Protein 6T29 (pdb70)

Structure (mmCIF, N/CA/C/O backbone):
data_6T29
#
_entry.id   6T29
#
_cell.length_a   57.820
_cell.length_b   45.640
_cell.length_c   108.754
_cell.angle_alpha   90.000
_cell.angle_beta   104.183
_cell.angle_gamma   90.000
#
_symmetry.space_group_name_H-M   'I 1 2 1'
#
loop_
_entity.id
_entity.type
_e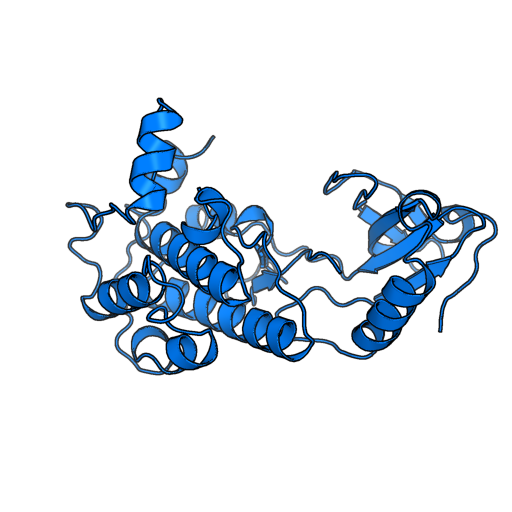ntity.pdbx_description
1 polymer 'Calcium/calmodulin-dependent protein kinase type 1D'
2 non-polymer 'SULFATE ION'
3 non-polymer 1,2-ETHANEDIOL
4 non-polymer 2-[(3~{S})-3-azanylpiperidin-1-yl]-4-[[3,5-bis(2-cyanopropan-2-yl)phenyl]amino]pyrimidine-5-carboxamide
5 water water
#
loop_
_atom_site.group_PDB
_atom_site.id
_atom_site.type_symbol
_atom_site.label_atom_id
_atom_site.label_alt_id
_atom_site.label_comp_id
_atom_site.label_asym_id
_atom_site.label_entity_id
_atom_site.label_seq_id
_atom_site.pdbx_PDB_ins_code
_atom_site.Cartn_x
_atom_site.Cartn_y
_atom_site.Cartn_z
_atom_site.occupancy
_atom_site.B_iso_or_equiv
_atom_site.auth_seq_id
_atom_site.auth_comp_id
_atom_site.auth_asym_id
_atom_site.auth_atom_id
_atom_site.pdbx_PDB_model_num
ATOM 1 N N . TRP A 1 12 ? -2.469 -16.343 17.812 1.000 34.316 12 TRP AAA N 1
ATOM 2 C CA . TRP A 1 12 ? -2.955 -16.108 16.416 1.000 31.930 12 TRP AAA CA 1
ATOM 3 C C . TRP A 1 12 ? -4.442 -15.722 16.413 1.000 30.003 12 TRP AAA C 1
ATOM 4 O O . TRP A 1 12 ? -4.819 -14.839 15.631 1.000 33.487 12 TRP AAA O 1
ATOM 15 N N . LYS A 1 13 ? -5.269 -16.345 17.250 1.000 24.990 13 LYS AAA N 1
ATOM 16 C CA . LYS A 1 13 ? -6.717 -16.012 17.333 1.000 20.539 13 LYS AAA CA 1
ATOM 17 C C . LYS A 1 13 ? -6.874 -14.717 18.121 1.000 20.137 13 LYS AAA C 1
ATOM 18 O O . LYS A 1 13 ? -6.330 -14.626 19.222 1.000 28.165 13 LYS AAA O 1
ATOM 24 N N . LYS A 1 14 ? -7.598 -13.751 17.589 1.000 13.536 14 LYS AAA N 1
ATOM 25 C CA . LYS A 1 14 ? -7.992 -12.549 18.348 1.000 13.693 14 LYS AAA CA 1
ATOM 26 C C . LYS A 1 14 ? -9.198 -12.938 19.191 1.000 14.176 14 LYS AAA C 1
ATOM 27 O O . LYS A 1 14 ? -9.982 -13.789 18.759 1.000 16.436 14 LYS AAA O 1
ATOM 33 N N . GLN A 1 15 ? -9.339 -12.313 20.341 1.000 14.279 15 GLN AAA N 1
ATOM 34 C CA . GLN A 1 15 ? -10.445 -12.574 21.288 1.000 14.407 15 GLN AAA CA 1
ATOM 35 C C . GLN A 1 15 ? -11.352 -11.347 21.272 1.000 13.483 15 GLN AAA C 1
ATOM 36 O O . GLN A 1 15 ? -10.837 -10.226 21.247 1.000 15.161 15 GLN AAA O 1
ATOM 42 N N . ALA A 1 16 ? -12.658 -11.555 21.297 1.000 14.541 16 ALA AAA N 1
ATOM 43 C CA . ALA A 1 16 ? -13.646 -10.468 21.450 1.000 15.792 16 ALA AAA CA 1
ATOM 44 C C . ALA A 1 16 ? -14.710 -10.893 22.455 1.000 16.248 16 ALA AAA C 1
ATOM 45 O O . ALA A 1 16 ? -15.183 -12.054 22.373 1.000 18.830 16 ALA AAA O 1
ATOM 47 N N . GLU A 1 17 ? -15.089 -9.980 23.344 1.000 16.196 17 GLU AAA N 1
ATOM 48 C CA . GLU A 1 17 ? -16.221 -10.195 24.272 1.000 17.292 17 GLU AAA CA 1
ATOM 49 C C . GLU A 1 17 ? -17.501 -10.269 23.428 1.000 16.267 17 GLU AAA C 1
ATOM 50 O O . GLU A 1 17 ? -18.424 -11.021 23.780 1.000 18.856 17 GLU AAA O 1
ATOM 52 N N . ASP A 1 18 ? -17.549 -9.489 22.356 1.000 17.317 18 ASP AAA N 1
ATOM 53 C CA . ASP A 1 18 ? -18.711 -9.378 21.442 1.000 17.785 18 ASP AAA CA 1
ATOM 54 C C . ASP A 1 18 ? -18.169 -8.941 20.085 1.000 16.614 18 ASP AAA C 1
ATOM 55 O O . ASP A 1 18 ? -17.489 -7.896 20.034 1.000 17.721 18 ASP AAA O 1
ATOM 60 N N . ILE A 1 19 ? -18.445 -9.712 19.039 1.000 15.475 19 ILE AAA N 1
ATOM 61 C CA . ILE A 1 19 ? -17.889 -9.429 17.690 1.000 16.123 19 ILE AAA CA 1
ATOM 62 C C . ILE A 1 19 ? -18.355 -8.044 17.222 1.000 15.524 19 ILE AAA C 1
ATOM 63 O O . ILE A 1 19 ? -17.673 -7.435 16.385 1.000 16.326 19 ILE AAA O 1
ATOM 68 N N . LYS A 1 20 ? -19.462 -7.539 17.759 1.000 17.904 20 LYS AAA N 1
ATOM 69 C CA . LYS A 1 20 ? -20.004 -6.209 17.386 1.000 18.845 20 LYS AAA CA 1
ATOM 70 C C . LYS A 1 20 ? -19.089 -5.074 17.879 1.000 19.019 20 LYS AAA C 1
ATOM 71 O O . LYS A 1 20 ? -19.228 -3.959 17.361 1.000 21.554 20 LYS AAA O 1
ATOM 74 N N . LYS A 1 21 ? -18.155 -5.328 18.797 1.000 18.502 21 LYS AAA N 1
ATOM 75 C CA . LYS A 1 21 ? -17.125 -4.324 19.175 1.000 19.995 21 LYS AAA CA 1
ATOM 76 C C . LYS A 1 21 ? -16.143 -4.124 18.010 1.000 20.599 21 LYS AAA C 1
ATOM 77 O O . LYS A 1 21 ? -15.448 -3.089 18.007 1.000 24.031 21 LYS AAA O 1
ATOM 83 N N . ILE A 1 22 ? -16.081 -5.072 17.066 1.000 17.278 22 ILE AAA N 1
ATOM 84 C CA . ILE A 1 22 ? -15.076 -5.076 15.962 1.000 16.687 22 ILE AAA CA 1
ATOM 85 C C . ILE A 1 22 ? -15.760 -4.713 14.641 1.000 16.225 22 ILE AAA C 1
ATOM 86 O O . ILE A 1 22 ? -15.187 -3.902 13.877 1.000 16.723 22 ILE AAA O 1
ATOM 91 N N . PHE A 1 23 ? -16.896 -5.352 14.350 1.000 15.283 23 PHE AAA N 1
ATOM 92 C CA . PHE A 1 23 ? -17.551 -5.305 13.021 1.000 15.854 23 PHE AAA CA 1
ATOM 93 C C . PHE A 1 23 ? -18.988 -4.821 13.130 1.000 16.347 23 PHE AAA C 1
ATOM 94 O O . PHE A 1 23 ? -19.702 -5.160 14.098 1.000 18.871 23 PHE AAA O 1
ATOM 102 N N . GLU A 1 24 ? -19.399 -4.086 12.102 1.000 19.190 24 GLU AAA N 1
ATOM 103 C CA . GLU A 1 24 ? -20.817 -3.853 11.771 1.000 21.505 24 GLU AAA CA 1
ATOM 104 C C . GLU A 1 24 ? -21.195 -4.896 10.726 1.000 18.362 24 GLU AAA C 1
ATOM 105 O O . GLU A 1 24 ? -20.552 -4.913 9.669 1.000 21.631 24 GLU AAA O 1
ATOM 111 N N . PHE A 1 25 ? -22.193 -5.728 11.007 1.000 19.393 25 PHE AAA N 1
ATOM 112 C CA . PHE A 1 25 ? -22.696 -6.749 10.061 1.000 18.947 25 PHE AAA CA 1
ATOM 113 C C . PHE A 1 25 ? -23.802 -6.141 9.194 1.000 20.487 25 PHE AAA C 1
ATOM 114 O O . PHE A 1 25 ? -24.689 -5.429 9.707 1.000 23.401 25 PHE AAA O 1
ATOM 122 N N . LYS A 1 26 ? -23.722 -6.425 7.896 1.000 19.886 26 LYS AAA N 1
ATOM 123 C CA . LYS A 1 26 ? -24.704 -5.989 6.876 1.000 20.936 26 LYS AAA CA 1
ATOM 124 C C . LYS A 1 26 ? -25.405 -7.232 6.323 1.000 22.944 26 LYS AAA C 1
ATOM 125 O O . LYS A 1 26 ? -25.785 -8.108 7.137 1.000 24.326 26 LYS AAA O 1
ATOM 131 N N . GLU A 1 27 ? -25.586 -7.318 5.004 1.000 23.284 27 GLU AAA N 1
ATOM 132 C CA . GLU A 1 27 ? -26.421 -8.386 4.413 1.000 23.470 27 GLU AAA CA 1
ATOM 133 C C . GLU A 1 27 ? -25.691 -9.718 4.542 1.000 22.059 27 GLU AAA C 1
ATOM 134 O O . GLU A 1 27 ? -24.423 -9.751 4.539 1.000 22.238 27 GLU AAA O 1
ATOM 140 N N . THR A 1 28 ? -26.481 -10.770 4.677 1.000 21.212 28 THR AAA N 1
ATOM 141 C CA . THR A 1 28 ? -26.023 -12.163 4.560 1.000 20.112 28 THR AAA CA 1
ATOM 142 C C . THR A 1 28 ? -25.689 -12.435 3.097 1.000 18.022 28 THR AAA C 1
ATOM 143 O O . THR A 1 28 ? -26.522 -12.164 2.201 1.000 20.683 28 THR AAA O 1
ATOM 147 N N . LEU A 1 29 ? -24.483 -12.932 2.871 1.000 17.731 29 LEU AAA N 1
ATOM 148 C CA . LEU A 1 29 ? -24.009 -13.353 1.538 1.000 17.040 29 LEU AAA CA 1
ATOM 149 C C . LEU A 1 29 ? -24.335 -14.825 1.300 1.000 18.167 29 LEU AAA C 1
ATOM 150 O O . LEU A 1 29 ? -24.718 -15.148 0.168 1.000 21.382 29 LEU AAA O 1
ATOM 155 N N . GLY A 1 30 ? -24.197 -15.675 2.319 1.000 18.831 30 GLY AAA N 1
ATOM 156 C CA . GLY A 1 30 ? -24.469 -17.120 2.203 1.000 22.248 30 GLY AAA CA 1
ATOM 157 C C . GLY A 1 30 ? -24.904 -17.697 3.528 1.000 22.091 30 GLY AAA C 1
ATOM 158 O O . GLY A 1 30 ? -24.392 -17.230 4.559 1.000 20.105 30 GLY AAA O 1
ATOM 159 N N . THR A 1 31 ? -25.813 -18.669 3.508 1.000 29.589 31 THR AAA N 1
ATOM 160 C CA . THR A 1 31 ? -26.289 -19.394 4.717 1.000 34.431 31 THR AAA CA 1
ATOM 161 C C . THR A 1 31 ? -26.018 -20.884 4.511 1.000 37.526 31 THR AAA C 1
ATOM 162 O O . THR A 1 31 ? -26.404 -21.393 3.463 1.000 48.490 31 THR AAA O 1
ATOM 166 N N . GLY A 1 32 ? -25.362 -21.540 5.470 1.000 48.021 32 GLY AAA N 1
ATOM 167 C CA . GLY A 1 32 ? -25.071 -22.987 5.438 1.000 51.842 32 GLY AAA CA 1
ATOM 168 C C . GLY A 1 32 ? -25.730 -23.705 6.600 1.000 54.791 32 GLY AAA C 1
ATOM 169 O O . GLY A 1 32 ? -26.752 -23.194 7.116 1.000 53.016 32 GLY AAA O 1
ATOM 170 N N . ALA A 1 33 ? -25.175 -24.857 6.983 1.000 57.363 33 ALA AAA N 1
ATOM 171 C CA . ALA A 1 33 ? -25.493 -25.577 8.236 1.000 56.308 33 ALA AAA CA 1
ATOM 172 C C . ALA A 1 33 ? -24.628 -24.991 9.356 1.000 58.870 33 ALA AAA C 1
ATOM 173 O O . ALA A 1 33 ? -23.421 -25.308 9.387 1.000 69.387 33 ALA AAA O 1
ATOM 175 N N . PHE A 1 34 ? -25.212 -24.138 10.210 1.000 51.530 34 PHE AAA N 1
ATOM 176 C CA . PHE A 1 34 ? -24.565 -23.540 11.410 1.000 39.412 34 PHE AAA CA 1
ATOM 177 C C . PHE A 1 34 ? -23.313 -22.761 10.997 1.000 32.083 34 PHE AAA C 1
ATOM 178 O O . PHE A 1 34 ? -22.273 -22.757 11.683 1.000 34.845 34 PHE AAA O 1
ATOM 186 N N . SER A 1 35 ? -23.411 -22.117 9.850 1.000 28.334 35 SER AAA N 1
ATOM 187 C CA . SER A 1 35 ? -22.389 -21.193 9.323 1.000 26.049 35 SER AAA CA 1
ATOM 188 C C . SER A 1 35 ? -23.147 -20.139 8.520 1.000 26.132 35 SER AAA C 1
ATOM 189 O O . SER A 1 35 ? -24.128 -20.502 7.841 1.000 32.467 35 SER AAA O 1
ATOM 192 N N . GLU A 1 36 ? -22.799 -18.872 8.691 1.000 17.975 36 GLU AAA N 1
ATOM 193 C CA . GLU A 1 36 ? -23.356 -17.773 7.867 1.000 16.748 36 GLU AAA CA 1
ATOM 194 C C . GLU A 1 36 ? -22.194 -16.888 7.439 1.000 15.827 36 GLU AAA C 1
ATOM 195 O O . GLU A 1 36 ? -21.363 -16.556 8.291 1.000 15.440 36 GLU AAA O 1
ATOM 201 N N . VAL A 1 37 ? -22.137 -16.539 6.162 1.000 13.961 37 VAL AAA N 1
ATOM 202 C CA . VAL A 1 37 ? -21.159 -15.543 5.646 1.000 13.786 37 VAL AAA CA 1
ATOM 203 C C . VAL A 1 37 ? -21.898 -14.219 5.493 1.000 14.217 37 VAL AAA C 1
ATOM 204 O O . VAL A 1 37 ? -22.921 -14.173 4.786 1.000 15.529 37 VAL AAA O 1
ATOM 208 N N A VAL A 1 38 ? -21.371 -13.170 6.120 0.500 14.705 38 VAL AAA N 1
ATOM 209 N N B VAL A 1 38 ? -21.406 -13.178 6.164 0.500 14.206 38 VAL AAA N 1
ATOM 210 C CA A VAL A 1 38 ? -22.018 -11.832 6.202 0.500 15.408 38 VAL AAA CA 1
ATOM 211 C CA B VAL A 1 38 ? -22.031 -11.826 6.171 0.500 14.118 38 VAL AAA CA 1
ATOM 212 C C A VAL A 1 38 ? -21.029 -10.773 5.717 0.500 14.345 38 VAL AAA C 1
ATOM 213 C C B VAL A 1 38 ? -21.019 -10.803 5.663 0.500 13.798 38 VAL AAA C 1
ATOM 214 O O A VAL A 1 38 ? -19.841 -10.857 6.060 0.500 16.604 38 VAL AAA O 1
ATOM 215 O O B VAL A 1 38 ? -19.817 -10.945 5.927 0.500 15.982 38 VAL AAA O 1
ATOM 222 N N . LEU A 1 39 ? -21.516 -9.791 4.965 1.000 14.647 39 LEU AAA N 1
ATOM 223 C CA . LEU A 1 39 ? -20.726 -8.591 4.656 1.000 13.730 39 LEU AAA CA 1
ATOM 224 C C . LEU A 1 39 ? -20.510 -7.850 5.971 1.000 15.897 39 LEU AAA C 1
ATOM 225 O O . LEU A 1 39 ? -21.494 -7.632 6.724 1.000 16.936 39 LEU AAA O 1
ATOM 230 N N . ALA A 1 40 ? -19.263 -7.523 6.282 1.000 14.310 40 ALA AAA N 1
ATOM 231 C CA . ALA A 1 40 ? -18.904 -6.854 7.546 1.000 15.526 40 ALA AAA CA 1
ATOM 232 C C . ALA A 1 40 ? -18.010 -5.656 7.256 1.000 14.809 40 ALA AAA C 1
ATOM 233 O O . ALA A 1 40 ? -17.134 -5.757 6.388 1.000 17.102 40 ALA AAA O 1
ATOM 235 N N . GLU A 1 41 ? -18.223 -4.577 7.993 1.000 16.363 41 GLU AAA N 1
ATOM 236 C CA . GLU A 1 41 ? -17.317 -3.410 8.016 1.000 17.567 41 GLU AAA CA 1
ATOM 237 C C . GLU A 1 41 ? -16.551 -3.406 9.340 1.000 16.234 41 GLU AAA C 1
ATOM 238 O O . GLU A 1 41 ? -17.194 -3.447 10.404 1.000 17.564 41 GLU AAA O 1
ATOM 244 N N . GLU A 1 42 ? -15.226 -3.373 9.266 1.000 16.508 42 GLU AAA N 1
ATOM 245 C CA . GLU A 1 42 ? -14.341 -3.208 10.446 1.000 16.302 42 GLU AAA CA 1
ATOM 246 C C . GLU A 1 42 ? -14.544 -1.783 10.972 1.000 17.882 42 GLU AAA C 1
ATOM 247 O O . GLU A 1 42 ? -14.260 -0.824 10.234 1.000 22.107 42 GLU AAA O 1
ATOM 253 N N . LYS A 1 43 ? -15.049 -1.640 12.194 1.000 18.963 43 LYS AAA N 1
ATOM 254 C CA . LYS A 1 43 ? -15.440 -0.306 12.714 1.000 22.327 43 LYS AAA CA 1
ATOM 255 C C . LYS A 1 43 ? -14.206 0.603 12.794 1.000 24.480 43 LYS AAA C 1
ATOM 256 O O . LYS A 1 43 ? -14.349 1.804 12.489 1.000 28.694 43 LYS AAA O 1
ATOM 262 N N . ALA A 1 44 ? -13.031 0.054 13.119 1.000 25.654 44 ALA AAA N 1
ATOM 263 C CA . ALA A 1 44 ? -11.795 0.830 13.385 1.000 25.461 44 ALA AAA CA 1
ATOM 264 C C . ALA A 1 44 ? -11.235 1.454 12.097 1.000 25.794 44 ALA AAA C 1
ATOM 265 O O . ALA A 1 44 ? -10.523 2.457 12.217 1.000 29.503 44 ALA AAA O 1
ATOM 267 N N . THR A 1 45 ? -11.510 0.867 10.926 1.000 25.561 45 THR AAA N 1
ATOM 268 C CA . THR A 1 45 ? -10.811 1.179 9.649 1.000 24.385 45 THR AAA CA 1
ATOM 269 C C . THR A 1 45 ? -11.779 1.536 8.513 1.000 24.258 45 THR AAA C 1
ATOM 270 O O . THR A 1 45 ? -11.324 2.201 7.579 1.000 28.941 45 THR AAA O 1
ATOM 274 N N . GLY A 1 46 ? -13.025 1.056 8.534 1.000 25.510 46 GLY AAA N 1
ATOM 275 C CA . GLY A 1 46 ? -13.973 1.207 7.413 1.000 26.641 46 GLY AAA CA 1
ATOM 276 C C . GLY A 1 46 ? -13.800 0.116 6.366 1.000 22.860 46 GLY AAA C 1
ATOM 277 O O . GLY A 1 46 ? -14.596 0.084 5.421 1.000 23.510 46 GLY AAA O 1
ATOM 278 N N . LYS A 1 47 ? -12.814 -0.772 6.531 1.000 24.146 47 LYS AAA N 1
ATOM 279 C CA . LYS A 1 47 ? -12.497 -1.838 5.545 1.000 21.165 47 LYS AAA CA 1
ATOM 280 C C . LYS A 1 47 ? -13.615 -2.892 5.554 1.000 20.809 47 LYS AAA C 1
ATOM 281 O O . LYS A 1 47 ? -14.167 -3.189 6.627 1.000 17.463 47 LYS AAA O 1
ATOM 285 N N . LEU A 1 48 ? -13.943 -3.436 4.386 1.000 19.004 48 LEU AAA N 1
ATOM 286 C CA . LEU A 1 48 ? -15.003 -4.463 4.251 1.000 17.111 48 LEU AAA CA 1
ATOM 287 C C . LEU A 1 48 ? -14.378 -5.854 4.156 1.000 14.402 48 LEU AAA C 1
ATOM 288 O O . LEU A 1 48 ? -13.290 -6.039 3.549 1.000 15.654 48 LEU AAA O 1
ATOM 293 N N . PHE A 1 49 ? -15.105 -6.820 4.685 1.000 14.010 49 PHE AAA N 1
ATOM 294 C CA . PHE A 1 49 ? -14.717 -8.242 4.700 1.000 13.309 49 PHE AAA CA 1
ATOM 295 C C . PHE A 1 49 ? -15.971 -9.086 4.521 1.000 12.583 49 PHE AAA C 1
ATOM 296 O O . PHE A 1 49 ? -17.116 -8.587 4.720 1.000 13.927 49 PHE AAA O 1
ATOM 304 N N . ALA A 1 50 ? -15.753 -10.344 4.177 1.000 12.022 50 ALA AAA N 1
ATOM 305 C CA . ALA A 1 50 ? -16.781 -11.401 4.255 1.000 12.443 50 ALA AAA CA 1
ATOM 306 C C . ALA A 1 50 ? -16.501 -12.220 5.510 1.000 12.188 50 ALA AAA C 1
ATOM 307 O O . ALA A 1 50 ? -15.449 -12.830 5.574 1.000 14.932 50 ALA AAA O 1
ATOM 309 N N . VAL A 1 51 ? -17.377 -12.178 6.507 1.000 11.092 51 VAL AAA N 1
ATOM 310 C CA . VAL A 1 51 ? -17.110 -12.839 7.808 1.000 11.500 51 VAL AAA CA 1
ATOM 311 C C . VAL A 1 51 ? -17.968 -14.094 7.918 1.000 11.101 51 VAL AAA C 1
ATOM 312 O O . VAL A 1 51 ? -19.197 -13.989 7.818 1.000 12.176 51 VAL AAA O 1
ATOM 316 N N . LYS A 1 52 ? -17.321 -15.247 8.040 1.000 11.342 52 LYS AAA N 1
ATOM 317 C CA . LYS A 1 52 ? -17.995 -16.532 8.308 1.000 11.812 52 LYS AAA CA 1
ATOM 318 C C . LYS A 1 52 ? -18.193 -16.687 9.823 1.000 11.312 52 LYS AAA C 1
ATOM 319 O O . LYS A 1 52 ? -17.204 -16.719 10.566 1.000 12.210 52 LYS AAA O 1
ATOM 325 N N . CYS A 1 53 ? -19.448 -16.763 10.240 1.000 12.011 53 CYS AAA N 1
ATOM 326 C CA . CYS A 1 53 ? -19.911 -16.811 11.639 1.000 12.035 53 CYS AAA CA 1
ATOM 327 C C . CYS A 1 53 ? -20.271 -18.252 11.968 1.000 13.695 53 CYS AAA C 1
ATOM 328 O O . CYS A 1 53 ? -21.155 -18.808 11.295 1.000 15.950 53 CYS AAA O 1
ATOM 331 N N . ILE A 1 54 ? -19.596 -18.834 12.946 1.000 12.659 54 ILE AAA N 1
ATOM 332 C CA . ILE A 1 54 ? -19.756 -20.276 13.292 1.000 12.890 54 ILE AAA CA 1
ATOM 333 C C . ILE A 1 54 ? -20.003 -20.417 14.787 1.000 12.579 54 ILE AAA C 1
ATOM 334 O O . ILE A 1 54 ? -19.192 -19.974 15.585 1.000 14.747 54 ILE AAA O 1
ATOM 339 N N . PRO A 1 55 ? -21.099 -21.066 15.221 1.000 14.492 55 PRO AAA N 1
ATOM 340 C CA . PRO A 1 55 ? -21.285 -21.350 16.639 1.000 15.151 55 PRO AAA CA 1
ATOM 341 C C . PRO A 1 55 ? -20.316 -22.455 17.064 1.000 15.164 55 PRO AAA C 1
ATOM 342 O O . PRO A 1 55 ? -20.245 -23.481 16.421 1.000 16.414 55 PRO AAA O 1
ATOM 346 N N . LYS A 1 56 ? -19.588 -22.232 18.157 1.000 15.662 56 LYS AAA N 1
ATOM 347 C CA . LYS A 1 56 ? -18.634 -23.246 18.659 1.000 16.866 56 LYS AAA CA 1
ATOM 348 C C . LYS A 1 56 ? -19.386 -24.530 19.009 1.000 16.550 56 LYS AAA C 1
ATOM 349 O O . LYS A 1 56 ? -18.782 -25.609 18.879 1.000 21.151 56 LYS AAA O 1
ATOM 355 N N . LYS A 1 57 ? -20.646 -24.441 19.448 1.000 17.822 57 LYS AAA N 1
ATOM 356 C CA . LYS A 1 57 ? -21.427 -25.666 19.803 1.000 20.698 57 LYS AAA CA 1
ATOM 357 C C . LYS A 1 57 ? -21.503 -26.597 18.584 1.000 20.861 57 LYS AAA C 1
ATOM 358 O O . LYS A 1 57 ? -21.516 -27.838 18.775 1.000 24.426 57 LYS AAA O 1
ATOM 364 N N . ALA A 1 58 ? -21.505 -26.040 17.365 1.000 19.888 58 ALA AAA N 1
ATOM 365 C CA . ALA A 1 58 ? -21.572 -26.829 16.112 1.000 20.236 58 ALA AAA CA 1
ATOM 366 C C . ALA A 1 58 ? -20.257 -27.583 15.884 1.000 21.700 58 ALA AAA C 1
ATOM 367 O O . ALA A 1 58 ? -20.283 -28.548 15.114 1.000 25.539 58 ALA AAA O 1
ATOM 369 N N . LEU A 1 59 ? -19.164 -27.166 16.533 1.000 22.128 59 LEU AAA N 1
ATOM 370 C CA . LEU A 1 59 ? -17.814 -27.753 16.346 1.000 25.774 59 LEU AAA CA 1
ATOM 371 C C . LEU A 1 59 ? -17.470 -28.707 17.497 1.000 26.649 59 LEU AAA C 1
ATOM 372 O O . LEU A 1 59 ? -16.397 -29.342 17.417 1.000 31.599 59 LEU AAA O 1
ATOM 377 N N . LYS A 1 60 ? -18.338 -28.830 18.508 1.000 30.195 60 LYS AAA N 1
ATOM 378 C CA . LYS A 1 60 ? -18.101 -29.677 19.708 1.000 31.917 60 LYS AAA CA 1
ATOM 379 C C . LYS A 1 60 ? -17.584 -31.046 19.252 1.000 33.120 60 LYS AAA C 1
ATOM 380 O O . LYS A 1 60 ? -18.261 -31.689 18.418 1.000 37.545 60 LYS AAA O 1
ATOM 382 N N . GLY A 1 61 ? -16.416 -31.457 19.752 1.000 35.677 61 GLY AAA N 1
ATOM 383 C CA . GLY A 1 61 ? -15.780 -32.742 19.402 1.000 36.415 61 GLY AAA CA 1
ATOM 384 C C . GLY A 1 61 ? -14.734 -32.604 18.306 1.000 36.558 61 GLY AAA C 1
ATOM 385 O O . GLY A 1 61 ? -13.957 -33.562 18.112 1.000 43.313 61 GLY AAA O 1
ATOM 386 N N . LYS A 1 62 ? -14.697 -31.475 17.597 1.000 32.534 62 LYS AAA N 1
ATOM 387 C CA . LYS A 1 62 ? -13.697 -31.251 16.517 1.000 33.490 62 LYS AAA CA 1
ATOM 388 C C . LYS A 1 62 ? -13.083 -29.853 16.624 1.000 31.098 62 LYS AAA C 1
ATOM 389 O O . LYS A 1 62 ? -12.368 -29.474 15.678 1.000 31.185 62 LYS AAA O 1
ATOM 392 N N . GLU A 1 63 ? -13.349 -29.111 17.707 1.000 30.539 63 GLU AAA N 1
ATOM 393 C CA . GLU A 1 63 ? -12.966 -27.674 17.814 1.000 32.413 63 GLU AAA CA 1
ATOM 394 C C . GLU A 1 63 ? -11.456 -27.533 17.607 1.000 28.626 63 GLU AAA C 1
ATOM 395 O O . GLU A 1 63 ? -11.051 -26.736 16.754 1.000 26.695 63 GLU AAA O 1
ATOM 401 N N . SER A 1 64 ? -10.663 -28.270 18.386 1.000 27.733 64 SER AAA N 1
ATOM 402 C CA . SER A 1 64 ? -9.181 -28.275 18.335 1.000 29.681 64 SER AAA CA 1
ATOM 403 C C . SER A 1 64 ? -8.719 -28.557 16.899 1.000 25.413 64 SER AAA C 1
ATOM 404 O O . SER A 1 64 ? -7.864 -27.799 16.373 1.000 24.783 64 SER AAA O 1
ATOM 407 N N . SER A 1 65 ? -9.263 -29.614 16.283 1.000 27.175 65 SER AAA N 1
ATOM 408 C CA . SER A 1 65 ? -8.858 -30.079 14.928 1.000 26.016 65 SER AAA CA 1
ATOM 409 C C . SER A 1 65 ? -9.113 -28.965 13.901 1.000 23.171 65 SER AAA C 1
ATOM 410 O O . SER A 1 65 ? -8.199 -28.636 13.087 1.000 21.149 65 SER AAA O 1
ATOM 413 N N . ILE A 1 66 ? -10.306 -28.374 13.956 1.000 23.437 66 ILE AAA N 1
ATOM 414 C CA . ILE A 1 66 ? -10.738 -27.278 13.034 1.000 25.325 66 ILE AAA CA 1
ATOM 415 C C . ILE A 1 66 ? -9.832 -26.069 13.266 1.000 21.268 66 ILE AAA C 1
ATOM 416 O O . ILE A 1 66 ? -9.338 -25.493 12.282 1.000 22.403 66 ILE AAA O 1
ATOM 421 N N . GLU A 1 67 ? -9.578 -25.708 14.520 1.000 21.194 67 GLU AAA N 1
ATOM 422 C CA . GLU A 1 67 ? -8.700 -24.549 14.822 1.000 21.982 67 GLU AAA CA 1
ATOM 423 C C . GLU A 1 67 ? -7.291 -24.821 14.286 1.000 19.473 67 GLU AAA C 1
ATOM 424 O O . GLU A 1 67 ? -6.696 -23.890 13.739 1.000 20.787 67 GLU AAA O 1
ATOM 430 N N . ASN A 1 68 ? -6.763 -26.035 14.445 1.000 20.754 68 ASN AAA N 1
ATOM 431 C CA . ASN A 1 68 ? -5.391 -26.365 13.972 1.000 18.847 68 ASN AAA CA 1
ATOM 432 C C . ASN A 1 68 ? -5.324 -26.168 12.453 1.000 17.132 68 ASN AAA C 1
ATOM 433 O O . ASN A 1 68 ? -4.303 -25.705 11.943 1.000 18.741 68 ASN AAA O 1
ATOM 438 N N . GLU A 1 69 ? -6.381 -26.548 11.747 1.000 15.605 69 GLU AAA N 1
ATOM 439 C CA . GLU A 1 69 ? -6.442 -26.414 10.275 1.000 16.469 69 GLU AAA CA 1
ATOM 440 C C . GLU A 1 69 ? -6.510 -24.932 9.889 1.000 15.564 69 GLU AAA C 1
ATOM 441 O O . GLU A 1 69 ? -5.809 -24.507 8.944 1.000 15.350 69 GLU AAA O 1
ATOM 447 N N . ILE A 1 70 ? -7.350 -24.161 10.569 1.000 16.670 70 ILE AAA N 1
ATOM 448 C CA . ILE A 1 70 ? -7.468 -22.700 10.312 1.000 18.922 70 ILE AAA CA 1
ATOM 449 C C . ILE A 1 70 ? -6.117 -22.035 10.582 1.000 17.785 70 ILE AAA C 1
ATOM 450 O O . ILE A 1 70 ? -5.732 -21.115 9.832 1.000 18.390 70 ILE AAA O 1
ATOM 455 N N . ALA A 1 71 ? -5.392 -22.509 11.591 1.000 16.259 71 ALA AAA N 1
ATOM 456 C CA . ALA A 1 71 ? -4.092 -21.930 11.984 1.000 18.132 71 ALA AAA CA 1
ATOM 457 C C . ALA A 1 71 ? -3.117 -22.114 10.821 1.000 16.241 71 ALA AAA C 1
ATOM 458 O O . ALA A 1 71 ? -2.320 -21.204 10.564 1.000 19.854 71 ALA AAA O 1
ATOM 460 N N . VAL A 1 72 ? -3.180 -23.255 10.135 1.000 15.214 72 VAL AAA N 1
ATOM 461 C CA . VAL A 1 72 ? -2.313 -23.523 8.944 1.000 12.902 72 VAL AAA CA 1
ATOM 462 C C . VAL A 1 72 ? -2.695 -22.534 7.833 1.000 12.313 72 VAL AAA C 1
ATOM 463 O O . VAL A 1 72 ? -1.816 -21.837 7.294 1.000 11.795 72 VAL AAA O 1
ATOM 467 N N . LEU A 1 73 ? -3.977 -22.483 7.489 1.000 12.877 73 LEU AAA N 1
ATOM 468 C CA . LEU A 1 73 ? -4.455 -21.746 6.290 1.000 12.739 73 LEU AAA CA 1
ATOM 469 C C . LEU A 1 73 ? -4.361 -20.219 6.467 1.000 11.751 73 LEU AAA C 1
ATOM 470 O O . LEU A 1 73 ? -4.220 -19.510 5.446 1.000 13.207 73 LEU AAA O 1
ATOM 475 N N . ARG A 1 74 ? -4.381 -19.707 7.697 1.000 12.159 74 ARG AAA N 1
ATOM 476 C CA . ARG A 1 74 ? -4.320 -18.244 7.912 1.000 12.457 74 ARG AAA CA 1
ATOM 477 C C . ARG A 1 74 ? -2.991 -17.711 7.369 1.000 12.464 74 ARG AAA C 1
ATOM 478 O O . ARG A 1 74 ? -2.919 -16.497 7.100 1.000 16.150 74 ARG AAA O 1
ATOM 486 N N . LYS A 1 75 ? -1.955 -18.557 7.299 1.000 9.392 75 LYS AAA N 1
ATOM 487 C CA . LYS A 1 75 ? -0.606 -18.118 6.887 1.000 9.579 75 LYS AAA CA 1
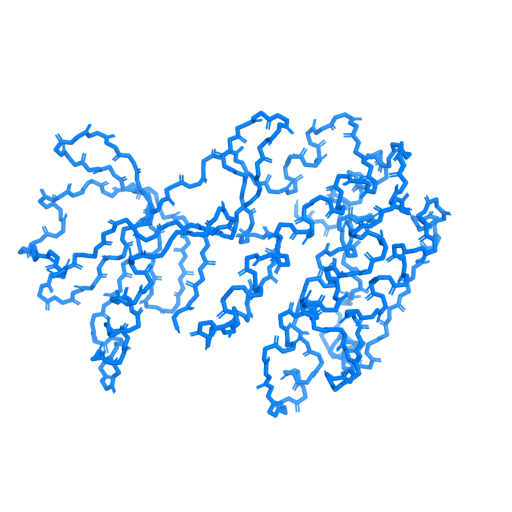ATOM 488 C C . LYS A 1 75 ? -0.407 -18.236 5.384 1.000 9.344 75 LYS AAA C 1
ATOM 489 O O . LYS A 1 75 ? 0.691 -17.863 4.929 1.000 10.547 75 LYS AAA O 1
ATOM 495 N N . ILE A 1 76 ? -1.396 -18.738 4.635 1.000 9.559 76 ILE AAA N 1
ATOM 496 C CA . ILE A 1 76 ? -1.183 -19.079 3.197 1.000 10.094 76 ILE AAA CA 1
ATOM 497 C C . ILE A 1 76 ? -2.197 -18.338 2.341 1.000 9.797 76 ILE AAA C 1
ATOM 498 O O . ILE A 1 76 ? -3.396 -18.516 2.565 1.000 11.792 76 ILE AAA O 1
ATOM 503 N N . LYS A 1 77 ? -1.702 -17.570 1.371 1.000 9.227 77 LYS AAA N 1
ATOM 504 C CA . LYS A 1 77 ? -2.552 -16.858 0.394 1.000 10.452 77 LYS AAA CA 1
ATOM 505 C C . LYS A 1 77 ? -2.321 -17.488 -0.976 1.000 9.577 77 LYS AAA C 1
ATOM 506 O O . LYS A 1 77 ? -1.173 -17.535 -1.454 1.000 11.700 77 LYS AAA O 1
ATOM 512 N N . HIS A 1 78 ? -3.394 -17.949 -1.585 1.000 9.296 78 HIS AAA N 1
ATOM 513 C CA . HIS A 1 78 ? -3.399 -18.408 -2.984 1.000 9.152 78 HIS AAA CA 1
ATOM 514 C C . HIS A 1 78 ? -4.058 -17.317 -3.829 1.000 8.262 78 HIS AAA C 1
ATOM 515 O O . HIS A 1 78 ? -5.135 -16.828 -3.460 1.000 10.290 78 HIS AAA O 1
ATOM 522 N N . GLU A 1 79 ? -3.425 -16.946 -4.940 1.000 9.243 79 GLU AAA N 1
ATOM 523 C CA . GLU A 1 79 ? -3.932 -15.895 -5.853 1.000 10.382 79 GLU AAA CA 1
ATOM 524 C C . GLU A 1 79 ? -5.413 -16.099 -6.185 1.000 8.615 79 GLU AAA C 1
ATOM 525 O O . GLU A 1 79 ? -6.127 -15.113 -6.318 1.000 9.720 79 GLU AAA O 1
ATOM 531 N N . ASN A 1 80 ? -5.878 -17.346 -6.283 1.000 8.218 80 ASN AAA N 1
ATOM 532 C CA . ASN A 1 80 ? -7.230 -17.658 -6.799 1.000 8.101 80 ASN AAA CA 1
ATOM 533 C C . ASN A 1 80 ? -8.129 -18.176 -5.673 1.000 8.231 80 ASN AAA C 1
ATOM 534 O O . ASN A 1 80 ? -9.163 -18.800 -5.996 1.000 8.805 80 ASN AAA O 1
ATOM 539 N N . ILE A 1 81 ? -7.792 -17.912 -4.412 1.000 8.793 81 ILE AAA N 1
ATOM 540 C CA . ILE A 1 81 ? -8.677 -18.292 -3.273 1.000 8.819 81 ILE AAA CA 1
ATOM 541 C C . ILE A 1 81 ? -8.808 -17.109 -2.319 1.000 9.311 81 ILE AAA C 1
ATOM 542 O O . ILE A 1 81 ? -7.824 -16.449 -2.009 1.000 9.957 81 ILE AAA O 1
ATOM 547 N N . VAL A 1 82 ? -10.037 -16.885 -1.876 1.000 10.442 82 VAL AAA N 1
ATOM 548 C CA . VAL A 1 82 ? -10.359 -15.954 -0.775 1.000 11.731 82 VAL AAA CA 1
ATOM 549 C C . VAL A 1 82 ? -9.297 -16.117 0.322 1.000 12.245 82 VAL AAA C 1
ATOM 550 O O . VAL A 1 82 ? -9.090 -17.232 0.816 1.000 11.924 82 VAL AAA O 1
ATOM 554 N N . ALA A 1 83 ? -8.664 -15.024 0.714 1.000 11.436 83 ALA AAA N 1
ATOM 555 C CA . ALA A 1 83 ? -7.672 -15.022 1.809 1.000 12.027 83 ALA AAA CA 1
ATOM 556 C C . ALA A 1 83 ? -8.383 -15.101 3.160 1.000 10.914 83 ALA AAA C 1
ATOM 557 O O . ALA A 1 83 ? -9.416 -14.457 3.341 1.000 11.320 83 ALA AAA O 1
ATOM 559 N N . LEU A 1 84 ? -7.811 -15.857 4.083 1.000 12.521 84 LEU AAA N 1
ATOM 560 C CA . LEU A 1 84 ? -8.274 -15.868 5.484 1.000 13.044 84 LEU AAA CA 1
ATOM 561 C C . LEU A 1 84 ? -7.456 -14.786 6.207 1.000 14.062 84 LEU AAA C 1
ATOM 562 O O . LEU A 1 84 ? -6.232 -14.971 6.432 1.000 17.516 84 LEU AAA O 1
ATOM 567 N N . GLU A 1 85 ? -8.079 -13.637 6.449 1.000 14.108 85 GLU AAA N 1
ATOM 568 C CA . GLU A 1 85 ? -7.408 -12.384 6.896 1.000 17.144 85 GLU AAA CA 1
ATOM 569 C C . GLU A 1 85 ? -7.205 -12.389 8.417 1.000 15.746 85 GLU AAA C 1
ATOM 570 O O . GLU A 1 85 ? -6.245 -11.814 8.895 1.000 20.964 85 GLU AAA O 1
ATOM 576 N N . ASP A 1 86 ? -8.110 -12.996 9.165 1.000 14.049 86 ASP AAA N 1
ATOM 577 C CA . ASP A 1 86 ? -8.081 -12.977 10.648 1.000 15.065 86 ASP AAA CA 1
ATOM 578 C C . ASP A 1 86 ? -9.080 -13.991 11.170 1.000 14.595 86 ASP AAA C 1
ATOM 579 O O . ASP A 1 86 ? -9.993 -14.384 10.421 1.000 12.552 86 ASP AAA O 1
ATOM 584 N N . ILE A 1 87 ? -8.903 -14.362 12.423 1.000 14.408 87 ILE AAA N 1
ATOM 585 C CA . ILE A 1 87 ? -9.852 -15.226 13.163 1.000 13.894 87 ILE AAA CA 1
ATOM 586 C C . ILE A 1 87 ? -10.135 -14.554 14.498 1.000 13.103 87 ILE AAA C 1
ATOM 587 O O . ILE A 1 87 ? -9.183 -14.207 15.222 1.000 14.545 87 ILE AAA O 1
ATOM 592 N N . TYR A 1 88 ? -11.410 -14.353 14.799 1.000 12.125 88 TYR AAA N 1
ATOM 593 C CA . TYR A 1 88 ? -11.870 -13.851 16.104 1.000 11.952 88 TYR AAA CA 1
ATOM 594 C C . TYR A 1 88 ? -12.608 -14.986 16.793 1.000 12.079 88 TYR AAA C 1
ATOM 595 O O . TYR A 1 88 ? -13.386 -15.716 16.171 1.000 13.986 88 TYR AAA O 1
ATOM 604 N N . GLU A 1 89 ? -12.403 -15.068 18.088 1.000 13.251 89 GLU AAA N 1
ATOM 605 C CA . GLU A 1 89 ? -13.103 -16.004 18.982 1.000 13.228 89 GLU AAA CA 1
ATOM 606 C C . GLU A 1 89 ? -13.852 -15.175 20.015 1.000 13.683 89 GLU AAA C 1
ATOM 607 O O . GLU A 1 89 ? -13.218 -14.363 20.687 1.000 14.651 89 GLU AAA O 1
ATOM 613 N N . SER A 1 90 ? -15.158 -15.372 20.097 1.000 13.599 90 SER AAA N 1
ATOM 614 C CA . SER A 1 90 ? -16.024 -14.823 21.160 1.000 14.149 90 SER AAA CA 1
ATOM 615 C C . SER A 1 90 ? -16.382 -15.970 22.092 1.000 15.280 90 SER AAA C 1
ATOM 616 O O . SER A 1 90 ? -15.976 -17.106 21.868 1.000 15.589 90 SER AAA O 1
ATOM 619 N N . PRO A 1 91 ? -17.101 -15.731 23.200 1.000 17.495 91 PRO AAA N 1
ATOM 620 C CA . PRO A 1 91 ? -17.386 -16.825 24.126 1.000 18.616 91 PRO AAA CA 1
ATOM 621 C C . PRO A 1 91 ? -18.066 -18.032 23.467 1.000 15.367 91 PRO AAA C 1
ATOM 622 O O . PRO A 1 91 ? -17.776 -19.153 23.836 1.000 18.921 91 PRO AAA O 1
ATOM 626 N N . ASN A 1 92 ? -18.919 -17.791 22.468 1.000 15.223 92 ASN AAA N 1
ATOM 627 C CA . ASN A 1 92 ? -19.718 -18.881 21.854 1.000 15.432 92 ASN AAA CA 1
ATOM 628 C C . ASN A 1 92 ? -19.542 -18.985 20.332 1.000 14.878 92 ASN AAA C 1
ATOM 629 O O . ASN A 1 92 ? -20.201 -19.863 19.747 1.000 15.260 92 ASN AAA O 1
ATOM 634 N N . HIS A 1 93 ? -18.723 -18.152 19.682 1.000 13.865 93 HIS AAA N 1
ATOM 635 C CA . HIS A 1 93 ? -18.555 -18.216 18.207 1.000 12.233 93 HIS AAA CA 1
ATOM 636 C C . HIS A 1 93 ? -17.088 -18.127 17.779 1.000 12.146 93 HIS AAA C 1
ATOM 637 O O . HIS A 1 93 ? -16.224 -17.571 18.518 1.000 13.478 93 HIS AAA O 1
ATOM 644 N N . LEU A 1 94 ? -16.837 -18.645 16.581 1.000 11.983 94 LEU AAA N 1
ATOM 645 C CA . LEU A 1 94 ? -15.626 -18.347 15.785 1.000 12.543 94 LEU AAA CA 1
ATOM 646 C C . LEU A 1 94 ? -16.052 -17.471 14.608 1.000 10.959 94 LEU AAA C 1
ATOM 647 O O . LEU A 1 94 ? -17.131 -17.723 14.025 1.000 12.342 94 LEU AAA O 1
ATOM 652 N N . TYR A 1 95 ? -15.227 -16.493 14.246 1.000 11.254 95 TYR AAA N 1
ATOM 653 C CA . TYR A 1 95 ? -15.466 -15.599 13.096 1.000 11.217 95 TYR AAA CA 1
ATOM 654 C C . TYR A 1 95 ? -14.250 -15.689 12.188 1.000 11.466 95 TYR AAA C 1
ATOM 655 O O . TYR A 1 95 ? -13.153 -15.332 12.628 1.000 12.737 95 TYR AAA O 1
ATOM 664 N N . LEU A 1 96 ? -14.430 -16.237 10.994 1.000 11.628 96 LEU AAA N 1
ATOM 665 C CA . LEU A 1 96 ? -13.339 -16.323 10.004 1.000 11.343 96 LEU AAA CA 1
ATOM 666 C C . LEU A 1 96 ? -13.493 -15.103 9.111 1.000 10.782 96 LEU AAA C 1
ATOM 667 O O . LEU A 1 96 ? -14.488 -14.998 8.384 1.000 11.957 96 LEU AAA O 1
ATOM 672 N N . VAL A 1 97 ? -12.565 -14.175 9.246 1.000 10.453 97 VAL AAA N 1
ATOM 673 C CA . VAL A 1 97 ? -12.601 -12.896 8.504 1.000 11.110 97 VAL AAA CA 1
ATOM 674 C C . VAL A 1 97 ? -11.954 -13.153 7.154 1.000 11.799 97 VAL AAA C 1
ATOM 675 O O . VAL A 1 97 ? -10.740 -13.362 7.094 1.000 13.026 97 VAL AAA O 1
ATOM 679 N N . MET A 1 98 ? -12.757 -13.156 6.105 1.000 11.327 98 MET AAA N 1
ATOM 680 C CA . MET A 1 98 ? -12.282 -13.505 4.755 1.000 11.322 98 MET AAA CA 1
ATOM 681 C C . MET A 1 98 ? -12.214 -12.247 3.894 1.000 10.554 98 MET AAA C 1
ATOM 682 O O . MET A 1 98 ? -12.974 -11.275 4.100 1.000 12.252 98 MET AAA O 1
ATOM 687 N N . GLN A 1 99 ? -11.329 -12.292 2.923 1.000 10.351 99 GLN AAA N 1
ATOM 688 C CA . GLN A 1 99 ? -11.253 -11.285 1.857 1.000 11.283 99 GLN AAA CA 1
ATOM 689 C C . GLN A 1 99 ? -12.618 -11.161 1.180 1.000 12.186 99 GLN AAA C 1
ATOM 690 O O . GLN A 1 99 ? -13.186 -12.185 0.811 1.000 12.532 99 GLN AAA O 1
ATOM 696 N N . LEU A 1 100 ? -13.132 -9.947 1.050 1.000 12.911 100 LEU AAA N 1
ATOM 697 C CA . LEU A 1 100 ? -14.355 -9.679 0.255 1.000 12.958 100 LEU AAA CA 1
ATOM 698 C C . LEU A 1 100 ? -13.959 -9.662 -1.221 1.000 13.828 100 LEU AAA C 1
ATOM 699 O O . LEU A 1 100 ? -13.101 -8.839 -1.615 1.000 14.959 100 LEU AAA O 1
ATOM 704 N N . VAL A 1 101 ? -14.557 -10.560 -1.996 1.000 13.872 101 VAL AAA N 1
ATOM 705 C CA . VAL A 1 101 ? -14.306 -10.709 -3.458 1.000 14.276 101 VAL AAA CA 1
ATOM 706 C C . VAL A 1 101 ? -15.433 -9.962 -4.174 1.000 14.918 101 VAL AAA C 1
ATOM 707 O O . VAL A 1 101 ? -16.551 -10.489 -4.200 1.000 16.279 101 VAL AAA O 1
ATOM 711 N N . SER A 1 102 ? -15.144 -8.744 -4.650 1.000 14.600 102 SER AAA N 1
ATOM 712 C CA . SER A 1 102 ? -16.170 -7.716 -4.951 1.000 15.665 102 SER AAA CA 1
ATOM 713 C C . SER A 1 102 ? -16.323 -7.455 -6.450 1.000 14.626 102 SER AAA C 1
ATOM 714 O O . SER A 1 102 ? -17.156 -6.621 -6.775 1.000 19.811 102 SER AAA O 1
ATOM 717 N N . GLY A 1 103 ? -15.610 -8.180 -7.318 1.000 14.932 103 GLY AAA N 1
ATOM 718 C CA . GLY A 1 103 ? -15.522 -7.846 -8.749 1.000 14.116 103 GLY AAA CA 1
ATOM 719 C C . GLY A 1 103 ? -16.698 -8.314 -9.587 1.000 14.989 103 GLY AAA C 1
ATOM 720 O O . GLY A 1 103 ? -16.796 -7.854 -10.740 1.000 19.227 103 GLY AAA O 1
ATOM 721 N N . GLY A 1 104 ? -17.572 -9.175 -9.061 1.000 14.747 104 GLY AAA N 1
ATOM 722 C CA . GLY A 1 104 ? -18.776 -9.633 -9.770 1.000 15.463 104 GLY AAA CA 1
ATOM 723 C C . GLY A 1 104 ? -18.901 -11.147 -9.873 1.000 15.534 104 GLY AAA C 1
ATOM 724 O O . GLY A 1 104 ? -17.912 -11.900 -9.728 1.000 14.253 104 GLY AAA O 1
ATOM 725 N N . GLU A 1 105 ? -20.107 -11.582 -10.184 1.000 15.863 105 GLU AAA N 1
ATOM 726 C CA . GLU A 1 105 ? -20.443 -13.000 -10.389 1.000 16.863 105 GLU AAA CA 1
ATOM 727 C C . GLU A 1 105 ? -19.960 -13.476 -11.770 1.000 16.709 105 GLU AAA C 1
ATOM 728 O O . GLU A 1 105 ? -19.815 -12.665 -12.731 1.000 18.209 105 GLU AAA O 1
ATOM 734 N N . LEU A 1 106 ? -19.737 -14.773 -11.865 1.000 16.338 106 LEU AAA N 1
ATOM 735 C CA . LEU A 1 106 ? -19.118 -15.409 -13.051 1.000 16.420 106 LEU AAA CA 1
ATOM 736 C C . LEU A 1 106 ? -20.074 -15.311 -14.253 1.000 16.759 106 LEU AAA C 1
ATOM 737 O O . LEU A 1 106 ? -19.687 -14.758 -15.290 1.000 17.803 106 LEU AAA O 1
ATOM 742 N N . PHE A 1 107 ? -21.290 -15.838 -14.143 1.000 16.607 107 PHE AAA N 1
ATOM 743 C CA . PHE A 1 107 ? -22.257 -15.855 -15.273 1.000 18.399 107 PHE AAA CA 1
ATOM 744 C C . PHE A 1 107 ? -22.647 -14.421 -15.666 1.000 17.425 107 PHE AAA C 1
ATOM 745 O O . PHE A 1 107 ? -22.749 -14.143 -16.857 1.000 18.278 107 PHE AAA O 1
ATOM 753 N N . ASP A 1 108 ? -22.856 -13.526 -14.698 1.000 17.582 108 ASP AAA N 1
ATOM 754 C CA . ASP A 1 108 ? -23.178 -12.107 -15.001 1.000 20.429 108 ASP AAA CA 1
ATOM 755 C C . ASP A 1 108 ? -22.110 -11.528 -15.935 1.000 18.124 108 ASP AAA C 1
ATOM 756 O O . ASP A 1 108 ? -22.484 -10.850 -16.899 1.000 19.658 108 ASP AAA O 1
ATOM 761 N N . ARG A 1 109 ? -20.830 -11.790 -15.647 1.000 18.698 109 ARG AAA N 1
ATOM 762 C CA . ARG A 1 109 ? -19.689 -11.252 -16.428 1.000 21.074 109 ARG AAA CA 1
ATOM 763 C C . ARG A 1 109 ? -19.772 -11.790 -17.851 1.000 18.941 109 ARG AAA C 1
ATOM 764 O O . ARG A 1 109 ? -19.634 -11.010 -18.805 1.000 22.006 109 ARG AAA O 1
ATOM 772 N N . ILE A 1 110 ? -19.979 -13.094 -17.982 1.000 18.998 110 ILE AAA N 1
ATOM 773 C CA . ILE A 1 110 ? -20.006 -13.746 -19.318 1.000 19.806 110 ILE AAA CA 1
ATOM 774 C C . ILE A 1 110 ? -21.169 -13.147 -20.115 1.000 18.982 110 ILE AAA C 1
ATOM 775 O O . ILE A 1 110 ? -20.960 -12.770 -21.273 1.000 20.256 110 ILE AAA O 1
ATOM 780 N N . VAL A 1 111 ? -22.344 -13.007 -19.504 1.000 18.088 111 VAL AAA N 1
ATOM 781 C CA . VAL A 1 111 ? -23.535 -12.434 -20.188 1.000 19.178 111 VAL AAA CA 1
ATOM 782 C C . VAL A 1 111 ? -23.239 -10.985 -20.586 1.000 20.910 111 VAL AAA C 1
ATOM 783 O O . VAL A 1 111 ? -23.593 -10.612 -21.724 1.000 21.488 111 VAL AAA O 1
ATOM 787 N N . GLU A 1 112 ? -22.596 -10.221 -19.689 1.000 20.831 112 GLU AAA N 1
ATOM 788 C CA . GLU A 1 112 ? -22.337 -8.759 -19.829 1.000 25.040 112 GLU AAA CA 1
ATOM 789 C C . GLU A 1 112 ? -21.250 -8.499 -20.884 1.000 25.588 112 GLU AAA C 1
ATOM 790 O O . GLU A 1 112 ? -21.347 -7.450 -21.552 1.000 32.644 112 GLU AAA O 1
ATOM 796 N N . LYS A 1 113 ? -20.278 -9.406 -21.045 1.000 24.843 113 LYS AAA N 1
ATOM 797 C CA . LYS A 1 113 ? -19.181 -9.286 -22.054 1.000 29.537 113 LYS AAA CA 1
ATOM 798 C C . LYS A 1 113 ? -19.833 -9.154 -23.441 1.000 28.089 113 LYS AAA C 1
ATOM 799 O O . LYS A 1 113 ? -20.921 -9.705 -23.627 1.000 31.836 113 LYS AAA O 1
ATOM 805 N N . GLY A 1 114 ? -19.205 -8.476 -24.398 1.000 26.721 114 GLY AAA N 1
ATOM 806 C CA . GLY A 1 114 ? -19.659 -8.517 -25.806 1.000 26.872 114 GLY AAA CA 1
ATOM 807 C C . GLY A 1 114 ? -18.937 -9.604 -26.589 1.000 19.800 114 GLY AAA C 1
ATOM 808 O O . GLY A 1 114 ? -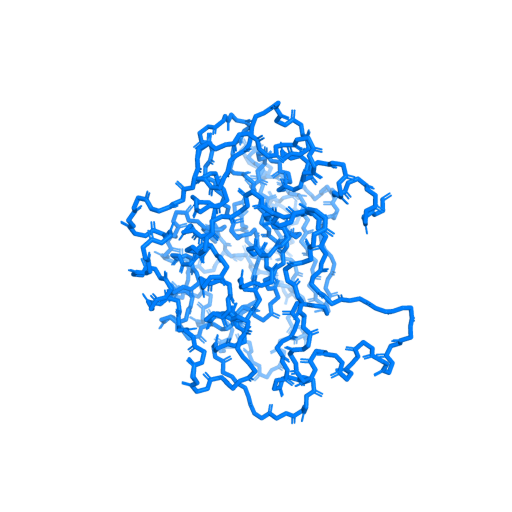19.366 -9.986 -27.688 1.000 23.094 114 GLY AAA O 1
ATOM 809 N N . PHE A 1 115 ? -17.864 -10.120 -26.022 1.000 13.793 115 PHE AAA N 1
ATOM 810 C CA . PHE A 1 115 ? -16.896 -10.975 -26.745 1.000 12.306 115 PHE AAA CA 1
ATOM 811 C C . PHE A 1 115 ? -16.351 -12.009 -25.767 1.000 10.359 115 PHE AAA C 1
ATOM 812 O O . PHE A 1 115 ? -15.920 -11.639 -24.655 1.000 12.865 115 PHE AAA O 1
ATOM 820 N N . TYR A 1 116 ? -16.386 -13.277 -26.154 1.000 9.400 116 TYR AAA N 1
ATOM 821 C CA . TYR A 1 116 ? -16.060 -14.395 -25.242 1.000 9.326 116 TYR AAA CA 1
ATOM 822 C C . TYR A 1 116 ? -15.637 -15.587 -26.089 1.000 9.164 116 TYR AAA C 1
ATOM 823 O O . TYR A 1 116 ? -16.380 -15.932 -27.030 1.000 10.106 116 TYR AAA O 1
ATOM 832 N N . THR A 1 117 ? -14.487 -16.181 -25.758 1.000 8.847 117 THR AAA N 1
ATOM 833 C CA . THR A 1 117 ? -13.896 -17.271 -26.554 1.000 8.852 117 THR AAA CA 1
ATOM 834 C C . THR A 1 117 ? -13.531 -18.462 -25.679 1.000 9.111 117 THR AAA C 1
ATOM 835 O O . THR A 1 117 ? -13.538 -18.359 -24.430 1.000 9.142 117 THR AAA O 1
ATOM 839 N N . GLU A 1 118 ? -13.193 -19.573 -26.329 1.000 9.533 118 GLU AAA N 1
ATOM 840 C CA . GLU A 1 118 ? -12.628 -20.737 -25.604 1.000 10.324 118 GLU AAA CA 1
ATOM 841 C C . GLU A 1 118 ? -11.420 -20.300 -24.788 1.000 9.109 118 GLU AAA C 1
ATOM 842 O O . GLU A 1 118 ? -11.209 -20.870 -23.715 1.000 10.869 118 GLU AAA O 1
ATOM 848 N N . LYS A 1 119 ? -10.592 -19.396 -25.307 1.000 10.274 119 LYS AAA N 1
ATOM 849 C CA . LYS A 1 119 ? -9.385 -18.989 -24.555 1.000 11.167 119 LYS AAA CA 1
ATOM 850 C C . LYS A 1 119 ? -9.815 -18.362 -23.223 1.000 10.106 119 LYS AAA C 1
ATOM 851 O O . LYS A 1 119 ? -9.117 -18.563 -22.219 1.000 10.563 119 LYS AAA O 1
ATOM 856 N N . ASP A 1 120 ? -10.913 -17.616 -23.202 1.000 9.314 120 ASP AAA N 1
ATOM 857 C CA . ASP A 1 120 ? -11.434 -17.036 -21.940 1.000 8.918 120 ASP AAA CA 1
ATOM 858 C C . ASP A 1 120 ? -11.860 -18.152 -20.992 1.000 8.536 120 ASP AAA C 1
ATOM 859 O O . ASP A 1 120 ? -11.520 -18.089 -19.794 1.000 10.640 120 ASP AAA O 1
ATOM 864 N N . ALA A 1 121 ? -12.593 -19.135 -21.493 1.000 8.634 121 ALA AAA N 1
ATOM 865 C CA . ALA A 1 121 ? -13.031 -20.281 -20.661 1.000 8.741 121 ALA AAA CA 1
ATOM 866 C C . ALA A 1 121 ? -11.801 -21.023 -20.140 1.000 8.396 121 ALA AAA C 1
ATOM 867 O O . ALA A 1 121 ? -11.772 -21.405 -18.954 1.000 9.441 121 ALA AAA O 1
ATOM 869 N N . SER A 1 122 ? -10.808 -21.256 -20.995 1.000 8.703 122 SER AAA N 1
ATOM 870 C CA . SER A 1 122 ? -9.581 -21.993 -20.609 1.000 8.831 122 SER AAA CA 1
ATOM 871 C C . SER A 1 122 ? -8.887 -21.213 -19.490 1.000 8.469 122 SER AAA C 1
ATOM 872 O O . SER A 1 122 ? -8.410 -21.812 -18.535 1.000 9.039 122 SER AAA O 1
ATOM 875 N N . THR A 1 123 ? -8.758 -19.897 -19.656 1.000 9.129 123 THR AAA N 1
ATOM 876 C CA . THR A 1 123 ? -8.114 -19.030 -18.647 1.000 9.573 123 THR AAA CA 1
ATOM 877 C C . THR A 1 123 ? -8.830 -19.179 -17.295 1.000 9.060 123 THR AAA C 1
ATOM 878 O O . THR A 1 123 ? -8.141 -19.290 -16.245 1.000 10.190 123 THR AAA O 1
ATOM 882 N N . LEU A 1 124 ? -10.151 -19.207 -17.290 1.000 8.867 124 LEU AAA N 1
ATOM 883 C CA . LEU A 1 124 ? -10.924 -19.368 -16.032 1.000 8.641 124 LEU AAA CA 1
ATOM 884 C C . LEU A 1 124 ? -10.633 -20.742 -15.440 1.000 9.285 124 LEU AAA C 1
ATOM 885 O O . LEU A 1 124 ? -10.344 -20.840 -14.229 1.000 8.919 124 LEU AAA O 1
ATOM 890 N N . ILE A 1 125 ? -10.726 -21.779 -16.255 1.000 8.275 125 ILE AAA N 1
ATOM 891 C CA . ILE A 1 125 ? -10.522 -23.154 -15.727 1.000 8.945 125 ILE AAA CA 1
ATOM 892 C C . ILE A 1 125 ? -9.086 -23.320 -15.209 1.000 8.976 125 ILE AAA C 1
ATOM 893 O O . ILE A 1 125 ? -8.887 -23.995 -14.188 1.000 8.811 125 ILE AAA O 1
ATOM 898 N N . ARG A 1 126 ? -8.105 -22.723 -15.878 1.000 8.281 126 ARG AAA N 1
ATOM 899 C CA . ARG A 1 126 ? -6.698 -22.832 -15.436 1.000 9.137 126 ARG AAA CA 1
ATOM 900 C C . ARG A 1 126 ? -6.584 -22.317 -14.002 1.000 8.175 126 ARG AAA C 1
ATOM 901 O O . ARG A 1 126 ? -5.901 -22.952 -13.175 1.000 9.447 126 ARG AAA O 1
ATOM 909 N N . GLN A 1 127 ? -7.240 -21.197 -13.718 1.000 8.306 127 GLN AAA N 1
ATOM 910 C CA . GLN A 1 127 ? -7.169 -20.583 -12.369 1.000 8.773 127 GLN AAA CA 1
ATOM 911 C C . GLN A 1 127 ? -7.838 -21.498 -11.346 1.000 9.013 127 GLN AAA C 1
ATOM 912 O O . GLN A 1 127 ? -7.312 -21.663 -10.236 1.000 10.572 127 GLN AAA O 1
ATOM 918 N N . VAL A 1 128 ? -8.970 -22.088 -11.702 1.000 9.007 128 VAL AAA N 1
ATOM 919 C CA . VAL A 1 128 ? -9.682 -23.003 -10.775 1.000 9.431 128 VAL AAA CA 1
ATOM 920 C C . VAL A 1 128 ? -8.817 -24.243 -10.523 1.000 8.585 128 VAL AAA C 1
ATOM 921 O O . VAL A 1 128 ? -8.679 -24.659 -9.375 1.000 10.015 128 VAL AAA O 1
ATOM 925 N N . LEU A 1 129 ? -8.209 -24.801 -11.568 1.000 9.064 129 LEU AAA N 1
ATOM 926 C CA . LEU A 1 129 ? -7.285 -25.948 -11.416 1.000 8.811 129 LEU AAA CA 1
ATOM 927 C C . LEU A 1 129 ? -6.161 -25.584 -10.452 1.000 8.908 129 LEU AAA C 1
ATOM 928 O O . LEU A 1 129 ? -5.794 -26.425 -9.609 1.000 10.435 129 LEU AAA O 1
ATOM 933 N N . ASP A 1 130 ? -5.581 -24.402 -10.601 1.000 9.233 130 ASP AAA N 1
ATOM 934 C CA . ASP A 1 130 ? -4.459 -24.000 -9.732 1.000 9.636 130 ASP AAA CA 1
ATOM 935 C C . ASP A 1 130 ? -4.941 -23.978 -8.272 1.000 10.138 130 ASP AAA C 1
ATOM 936 O O . ASP A 1 130 ? -4.256 -24.513 -7.385 1.000 10.407 130 ASP AAA O 1
ATOM 941 N N . ALA A 1 131 ? -6.067 -23.336 -8.015 1.000 9.284 131 ALA AAA N 1
ATOM 942 C CA . ALA A 1 131 ? -6.628 -23.183 -6.656 1.000 11.022 131 ALA AAA CA 1
ATOM 943 C C . ALA A 1 131 ? -6.910 -24.565 -6.056 1.000 9.992 131 ALA AAA C 1
ATOM 944 O O . ALA A 1 131 ? -6.568 -24.828 -4.886 1.000 10.982 131 ALA AAA O 1
ATOM 946 N N . VAL A 1 132 ? -7.574 -25.419 -6.825 1.000 8.670 132 VAL AAA N 1
ATOM 947 C CA . VAL A 1 132 ? -8.045 -26.733 -6.325 1.000 9.796 132 VAL AAA CA 1
ATOM 948 C C . VAL A 1 132 ? -6.860 -27.688 -6.124 1.000 9.742 132 VAL AAA C 1
ATOM 949 O O . VAL A 1 132 ? -6.875 -28.439 -5.148 1.000 10.624 132 VAL AAA O 1
ATOM 953 N N . TYR A 1 133 ? -5.859 -27.648 -7.000 1.000 10.039 133 TYR AAA N 1
ATOM 954 C CA . TYR A 1 133 ? -4.621 -28.431 -6.796 1.000 9.902 133 TYR AAA CA 1
ATOM 955 C C . TYR A 1 133 ? -4.020 -28.076 -5.432 1.000 9.909 133 TYR AAA C 1
ATOM 956 O O . TYR A 1 133 ? -3.672 -28.982 -4.670 1.000 10.847 133 TYR AAA O 1
ATOM 965 N N . TYR A 1 134 ? -3.899 -26.790 -5.125 1.000 10.259 134 TYR AAA N 1
ATOM 966 C CA . TYR A 1 134 ? -3.389 -26.328 -3.817 1.000 10.491 134 TYR AAA CA 1
ATOM 967 C C . TYR A 1 134 ? -4.281 -26.862 -2.676 1.000 9.977 134 TYR AAA C 1
ATOM 968 O O . TYR A 1 134 ? -3.719 -27.404 -1.713 1.000 11.979 134 TYR AAA O 1
ATOM 977 N N . LEU A 1 135 ? -5.602 -26.695 -2.724 1.000 10.464 135 LEU AAA N 1
ATOM 978 C CA . LEU A 1 135 ? -6.491 -27.208 -1.647 1.000 10.760 135 LEU AAA CA 1
ATOM 979 C C . LEU A 1 135 ? -6.249 -28.710 -1.457 1.000 10.692 135 LEU AAA C 1
ATOM 980 O O . LEU A 1 135 ? -6.116 -29.153 -0.291 1.000 12.900 135 LEU AAA O 1
ATOM 985 N N . HIS A 1 136 ? -6.122 -29.466 -2.548 1.000 9.755 136 HIS AAA N 1
ATOM 986 C CA . HIS A 1 136 ? -5.885 -30.929 -2.461 1.000 10.305 136 HIS AAA CA 1
ATOM 987 C C . HIS A 1 136 ? -4.568 -31.212 -1.750 1.000 11.350 136 HIS AAA C 1
ATOM 988 O O . HIS A 1 136 ? -4.525 -32.137 -0.907 1.000 14.085 136 HIS AAA O 1
ATOM 995 N N . ARG A 1 137 ? -3.521 -30.461 -2.074 1.000 11.852 137 ARG AAA N 1
ATOM 996 C CA . ARG A 1 137 ? -2.204 -30.683 -1.421 1.000 13.178 137 ARG AAA CA 1
ATOM 997 C C . ARG A 1 137 ? -2.366 -30.488 0.086 1.000 12.662 137 ARG AAA C 1
ATOM 998 O O . ARG A 1 137 ? -1.696 -31.205 0.866 1.000 14.630 137 ARG AAA O 1
ATOM 1006 N N . MET A 1 138 ? -3.184 -29.522 0.492 1.000 13.038 138 MET AAA N 1
ATOM 1007 C CA . MET A 1 138 ? -3.364 -29.204 1.932 1.000 13.392 138 MET AAA CA 1
ATOM 1008 C C . MET A 1 138 ? -4.333 -30.196 2.583 1.000 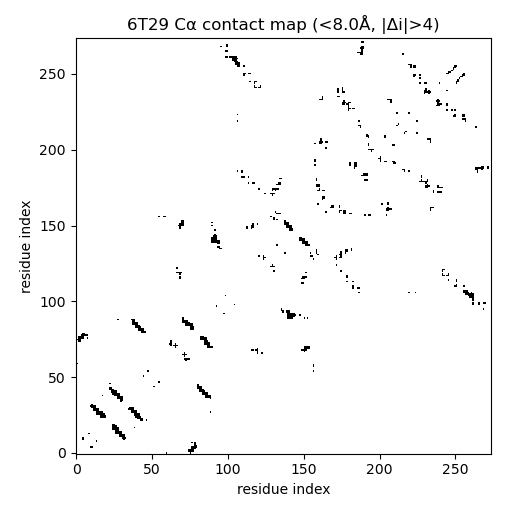14.694 138 MET AAA C 1
ATOM 1009 O O . MET A 1 138 ? -4.598 -30.054 3.787 1.000 18.579 138 MET AAA O 1
ATOM 1014 N N . GLY A 1 139 ? -4.866 -31.153 1.818 1.000 14.838 139 GLY AAA N 1
ATOM 1015 C CA . GLY A 1 139 ? -5.753 -32.205 2.355 1.000 16.710 139 GLY AAA CA 1
ATOM 1016 C C . GLY A 1 139 ? -7.220 -31.800 2.333 1.000 16.126 139 GLY AAA C 1
ATOM 1017 O O . GLY A 1 139 ? -8.035 -32.444 3.025 1.000 18.010 139 GLY AAA O 1
ATOM 1018 N N . ILE A 1 140 ? -7.566 -30.767 1.570 1.000 16.055 140 ILE AAA N 1
ATOM 1019 C CA . ILE A 1 140 ? -8.954 -30.240 1.487 1.000 16.025 140 ILE AAA CA 1
ATOM 1020 C C . ILE A 1 140 ? -9.587 -30.686 0.173 1.000 14.521 140 ILE AAA C 1
ATOM 1021 O O . ILE A 1 140 ? -9.043 -30.364 -0.891 1.000 15.573 140 ILE AAA O 1
ATOM 1026 N N . VAL A 1 141 ? -10.724 -31.360 0.266 1.000 13.648 141 VAL AAA N 1
ATOM 1027 C CA . VAL A 1 141 ? -11.605 -31.655 -0.891 1.000 13.975 141 VAL AAA CA 1
ATOM 1028 C C . VAL A 1 141 ? -12.736 -30.633 -0.825 1.000 13.307 141 VAL AAA C 1
ATOM 1029 O O . VAL A 1 141 ? -13.406 -30.550 0.210 1.000 15.400 141 VAL AAA O 1
ATOM 1033 N N . HIS A 1 142 ? -12.852 -29.785 -1.839 1.000 12.980 142 HIS AAA N 1
ATOM 1034 C CA . HIS A 1 142 ? -13.803 -28.656 -1.800 1.000 14.522 142 HIS AAA CA 1
ATOM 1035 C C . HIS A 1 142 ? -15.235 -29.183 -1.695 1.000 14.088 142 HIS AAA C 1
ATOM 1036 O O . HIS A 1 142 ? -15.965 -28.740 -0.775 1.000 15.840 142 HIS AAA O 1
ATOM 1043 N N . ARG A 1 143 ? -15.597 -30.105 -2.588 1.000 15.527 143 ARG AAA N 1
ATOM 1044 C CA . ARG A 1 143 ? -16.882 -30.852 -2.609 1.000 18.155 143 ARG AAA CA 1
ATOM 1045 C C . ARG A 1 143 ? -18.034 -29.960 -3.086 1.000 17.720 143 ARG AAA C 1
ATOM 1046 O O . ARG A 1 143 ? -19.125 -30.506 -3.253 1.000 25.222 143 ARG AAA O 1
ATOM 1050 N N . ASP A 1 144 ? -17.835 -28.657 -3.290 1.000 16.219 144 ASP AAA N 1
ATOM 1051 C CA . ASP A 1 144 ? -18.950 -27.737 -3.643 1.000 17.898 144 ASP AAA CA 1
ATOM 1052 C C . ASP A 1 144 ? -18.486 -26.753 -4.722 1.000 16.770 144 ASP AAA C 1
ATOM 1053 O O . ASP A 1 144 ? -18.902 -25.584 -4.698 1.000 18.121 144 ASP AAA O 1
ATOM 1058 N N . LEU A 1 145 ? -17.688 -27.226 -5.675 1.000 13.861 145 LEU AAA N 1
ATOM 1059 C CA . LEU A 1 145 ? -17.243 -26.364 -6.793 1.000 14.455 145 LEU AAA CA 1
ATOM 1060 C C . LEU A 1 145 ? -18.401 -26.215 -7.763 1.000 15.970 145 LEU AAA C 1
ATOM 1061 O O . LEU A 1 145 ? -18.901 -27.230 -8.281 1.000 19.684 145 LEU AAA O 1
ATOM 1066 N N . LYS A 1 146 ? -18.796 -24.972 -7.977 1.000 17.133 146 LYS AAA N 1
ATOM 1067 C CA . LYS A 1 146 ? -19.908 -24.597 -8.870 1.000 17.981 146 LYS AAA CA 1
ATOM 1068 C C . LYS A 1 146 ? -19.736 -23.119 -9.172 1.000 16.076 146 LYS AAA C 1
ATOM 1069 O O . LYS A 1 146 ? -19.023 -22.415 -8.458 1.000 15.874 146 LYS AAA O 1
ATOM 1075 N N . PRO A 1 147 ? -20.387 -22.605 -10.230 1.000 17.265 147 PRO AAA N 1
ATOM 1076 C CA . PRO A 1 147 ? -20.232 -21.203 -10.610 1.000 16.382 147 PRO AAA CA 1
ATOM 1077 C C . PRO A 1 147 ? -20.502 -20.230 -9.449 1.000 16.582 147 PRO AAA C 1
ATOM 1078 O O . PRO A 1 147 ? -19.798 -19.252 -9.352 1.000 15.743 147 PRO AAA O 1
ATOM 1082 N N . GLU A 1 148 ? -21.449 -20.547 -8.559 1.000 17.828 148 GLU AAA N 1
ATOM 1083 C CA . GLU A 1 148 ? -21.873 -19.633 -7.463 1.000 18.900 148 GLU AAA CA 1
ATOM 1084 C C . GLU A 1 148 ? -20.697 -19.354 -6.520 1.000 17.010 148 GLU AAA C 1
ATOM 1085 O O . GLU A 1 148 ? -20.697 -18.270 -5.912 1.000 18.102 148 GLU AAA O 1
ATOM 1091 N N . ASN A 1 149 ? -19.715 -20.261 -6.426 1.000 14.156 149 ASN AAA N 1
ATOM 1092 C CA . ASN A 1 149 ? -18.565 -20.116 -5.499 1.000 14.388 149 ASN AAA CA 1
ATOM 1093 C C . ASN A 1 149 ? -17.397 -19.410 -6.199 1.000 13.616 149 ASN AAA C 1
ATOM 1094 O O . ASN A 1 149 ? -16.392 -19.182 -5.534 1.000 16.901 149 ASN AAA O 1
ATOM 1099 N N . LEU A 1 150 ? -17.537 -19.031 -7.469 1.000 11.794 150 LEU AAA N 1
ATOM 1100 C CA . LEU A 1 150 ? -16.464 -18.358 -8.236 1.000 11.579 150 LEU AAA CA 1
ATOM 1101 C C . LEU A 1 150 ? -16.851 -16.905 -8.453 1.000 11.063 150 LEU AAA C 1
ATOM 1102 O O . LEU A 1 150 ? -17.882 -16.653 -9.097 1.000 12.898 150 LEU AAA O 1
ATOM 1107 N N . LEU A 1 151 ? -16.032 -15.994 -7.939 1.000 10.768 151 LEU AAA N 1
ATOM 1108 C CA . LEU A 1 151 ? -16.287 -14.548 -8.060 1.000 10.946 151 LEU AAA CA 1
ATOM 1109 C C . LEU A 1 151 ? -15.042 -13.879 -8.614 1.000 10.363 151 LEU AAA C 1
ATOM 1110 O O . LEU A 1 151 ? -13.917 -14.339 -8.344 1.000 10.489 151 LEU AAA O 1
ATOM 1115 N N . TYR A 1 152 ? -15.235 -12.792 -9.343 1.000 10.335 152 TYR AAA N 1
ATOM 1116 C CA . TYR A 1 152 ? -14.096 -12.000 -9.843 1.000 10.728 152 TYR AAA CA 1
ATOM 1117 C C . TYR A 1 152 ? -13.551 -11.085 -8.747 1.000 11.354 152 TYR AAA C 1
ATOM 1118 O O . TYR A 1 152 ? -14.299 -10.465 -7.978 1.000 12.033 152 TYR AAA O 1
ATOM 1127 N N . TYR A 1 153 ? -12.231 -10.964 -8.716 1.000 10.695 153 TYR AAA N 1
ATOM 1128 C CA . TYR A 1 153 ? -11.503 -10.041 -7.812 1.000 12.117 153 TYR AAA CA 1
ATOM 1129 C C . TYR A 1 153 ? -11.871 -8.582 -8.112 1.000 12.153 153 TYR AAA C 1
ATOM 1130 O O . TYR A 1 153 ? -12.081 -7.793 -7.161 1.000 13.868 153 TYR AAA O 1
ATOM 1139 N N . SER A 1 154 ? -11.962 -8.198 -9.385 1.000 13.193 154 SER AAA N 1
ATOM 1140 C CA . SER A 1 154 ? -12.188 -6.779 -9.764 1.000 13.605 154 SER AAA CA 1
ATOM 1141 C C . SER A 1 154 ? -13.119 -6.695 -10.972 1.000 12.679 154 SER AAA C 1
ATOM 1142 O O . SER A 1 154 ? -13.347 -7.726 -11.634 1.000 13.078 154 SER AAA O 1
ATOM 1145 N N . GLN A 1 155 ? -13.658 -5.501 -11.229 1.000 14.238 155 GLN AAA N 1
ATOM 1146 C CA . GLN A 1 155 ? -14.701 -5.337 -12.269 1.000 16.001 155 GLN AAA CA 1
ATOM 1147 C C . GLN A 1 155 ? -14.088 -5.339 -13.677 1.000 16.593 155 GLN AAA C 1
ATOM 1148 O O . GLN A 1 155 ? -14.864 -5.535 -14.644 1.000 19.599 155 GLN AAA O 1
ATOM 1154 N N . ASP A 1 156 ? -12.780 -5.147 -13.819 1.000 19.034 156 ASP AAA N 1
ATOM 1155 C CA . ASP A 1 156 ? -12.168 -4.955 -15.167 1.000 20.948 156 ASP AAA CA 1
ATOM 1156 C C . ASP A 1 156 ? -11.897 -6.285 -15.871 1.000 19.917 156 ASP AAA C 1
ATOM 1157 O O . ASP A 1 156 ? -11.890 -7.343 -15.220 1.000 16.834 156 ASP AAA O 1
ATOM 1162 N N . GLU A 1 157 ? -11.589 -6.181 -17.164 1.000 20.370 157 GLU AAA N 1
ATOM 1163 C CA . GLU A 1 157 ? -11.542 -7.332 -18.096 1.000 21.314 157 GLU AAA CA 1
ATOM 1164 C C . GLU A 1 157 ? -10.357 -8.231 -17.750 1.000 16.626 157 GLU AAA C 1
ATOM 1165 O O . GLU A 1 157 ? -10.380 -9.385 -18.204 1.000 22.172 157 GLU AAA O 1
ATOM 1171 N N . GLU A 1 158 ? -9.336 -7.742 -17.031 1.000 14.441 158 GLU AAA N 1
ATOM 1172 C CA . GLU A 1 158 ? -8.149 -8.593 -16.731 1.000 14.783 158 GLU AAA CA 1
ATOM 1173 C C . GLU A 1 158 ? -8.289 -9.290 -15.375 1.000 12.929 158 GLU AAA C 1
ATOM 1174 O O . GLU A 1 158 ? -7.345 -9.977 -14.946 1.000 15.051 158 GLU AAA O 1
ATOM 1180 N N . SER A 1 159 ? -9.414 -9.123 -14.697 1.000 11.343 159 SER AAA N 1
ATOM 1181 C CA . SER A 1 159 ? -9.582 -9.673 -13.333 1.000 11.499 159 SER AAA CA 1
ATOM 1182 C C . SER A 1 159 ? -9.368 -11.187 -13.326 1.000 10.164 159 SER AAA C 1
ATOM 1183 O O . SER A 1 159 ? -9.943 -11.899 -14.165 1.000 11.663 159 SER AAA O 1
ATOM 1186 N N . LYS A 1 160 ? -8.628 -11.653 -12.333 1.000 11.242 160 LYS AAA N 1
ATOM 1187 C CA . LYS A 1 160 ? -8.622 -13.079 -11.965 1.000 10.028 160 LYS AAA CA 1
ATOM 1188 C C . LYS A 1 160 ? -9.978 -13.474 -11.367 1.000 9.880 160 LYS AAA C 1
ATOM 1189 O O . LYS A 1 160 ? -10.755 -12.623 -10.869 1.000 10.435 160 LYS AAA O 1
ATOM 1195 N N . ILE A 1 161 ? -10.240 -14.770 -11.404 1.000 9.370 161 ILE AAA N 1
ATOM 1196 C CA . ILE A 1 161 ? -11.377 -15.418 -10.712 1.000 10.470 161 ILE AAA CA 1
ATOM 1197 C C . ILE A 1 161 ? -10.855 -16.010 -9.408 1.000 10.234 161 ILE AAA C 1
ATOM 1198 O O . ILE A 1 161 ? -9.656 -16.347 -9.305 1.000 10.278 161 ILE AAA O 1
ATOM 1203 N N . MET A 1 162 ? -11.727 -16.108 -8.413 1.000 9.556 162 MET AAA N 1
ATOM 1204 C CA . MET A 1 162 ? -11.346 -16.656 -7.094 1.000 9.922 162 MET AAA CA 1
ATOM 1205 C C . MET A 1 162 ? -12.430 -17.597 -6.590 1.000 9.403 162 MET AAA C 1
ATOM 1206 O O . MET A 1 162 ? -13.641 -17.316 -6.749 1.000 10.730 162 MET AAA O 1
ATOM 1211 N N . ILE A 1 163 ? -11.998 -18.673 -5.961 1.000 9.140 163 ILE AAA N 1
ATOM 1212 C CA . ILE A 1 163 ? -12.884 -19.475 -5.094 1.000 10.045 163 ILE AAA CA 1
ATOM 1213 C C . ILE A 1 163 ? -13.243 -18.600 -3.897 1.000 10.512 163 ILE AAA C 1
ATOM 1214 O O . ILE A 1 163 ? -12.331 -18.187 -3.154 1.000 11.373 163 ILE AAA O 1
ATOM 1219 N N . SER A 1 164 ? -14.520 -18.237 -3.779 1.000 11.905 164 SER AAA N 1
ATOM 1220 C CA . SER A 1 164 ? -14.978 -17.185 -2.839 1.000 12.526 164 SER AAA CA 1
ATOM 1221 C C . SER A 1 164 ? -15.248 -17.766 -1.447 1.000 12.600 164 SER AAA C 1
ATOM 1222 O O . SER A 1 164 ? -15.397 -16.983 -0.494 1.000 12.567 164 SER AAA O 1
ATOM 1225 N N . ASP A 1 165 ? -15.391 -19.086 -1.351 1.000 12.369 165 ASP AAA N 1
ATOM 1226 C CA . ASP A 1 165 ? -15.831 -19.757 -0.113 1.000 14.544 165 ASP AAA CA 1
ATOM 1227 C C . ASP A 1 165 ? -15.424 -21.221 -0.235 1.000 14.675 165 ASP AAA C 1
ATOM 1228 O O . ASP A 1 165 ? -15.439 -21.743 -1.351 1.000 14.160 165 ASP AAA O 1
ATOM 1233 N N . PHE A 1 166 ? -15.035 -21.848 0.869 1.000 15.583 166 PHE AAA N 1
ATOM 1234 C CA . PHE A 1 166 ? -14.709 -23.294 0.925 1.000 16.429 166 PHE AAA CA 1
ATOM 1235 C C . PHE A 1 166 ? -14.899 -23.748 2.367 1.000 18.619 166 PHE AAA C 1
ATOM 1236 O O . PHE A 1 166 ? -14.830 -22.887 3.264 1.000 19.822 166 PHE AAA O 1
ATOM 1244 N N . GLY A 1 167 ? -15.157 -25.044 2.557 1.000 20.444 167 GLY AAA N 1
ATOM 1245 C CA . GLY A 1 167 ? -15.317 -25.684 3.879 1.000 24.333 167 GLY AAA CA 1
ATOM 1246 C C . GLY A 1 167 ? -14.000 -26.264 4.376 1.000 25.617 167 GLY AAA C 1
ATOM 1247 O O . GLY A 1 167 ? -13.165 -26.663 3.528 1.000 27.294 167 GLY AAA O 1
ATOM 1248 N N . LEU A 1 168 ? -13.819 -26.327 5.698 1.000 33.078 168 LEU AAA N 1
ATOM 1249 C CA . LEU A 1 168 ? -12.605 -26.888 6.367 1.000 32.463 168 LEU AAA CA 1
ATOM 1250 C C . LEU A 1 168 ? -12.729 -28.414 6.470 1.000 36.801 168 LEU AAA C 1
ATOM 1251 O O . LEU A 1 168 ? -13.884 -28.894 6.567 1.000 40.541 168 LEU AAA O 1
ATOM 1253 N N . GLY A 1 186 ? -26.178 -32.049 -9.624 1.000 40.614 186 GLY AAA N 1
ATOM 1254 C CA . GLY A 1 186 ? -25.852 -31.606 -10.996 1.000 35.379 186 GLY AAA CA 1
ATOM 1255 C C . GLY A 1 186 ? -24.352 -31.502 -11.240 1.000 31.714 186 GLY AAA C 1
ATOM 1256 O O . GLY A 1 186 ? -23.921 -31.836 -12.367 1.000 36.088 186 GLY AAA O 1
ATOM 1257 N N . TYR A 1 187 ? -23.594 -31.046 -10.234 1.000 27.079 187 TYR AAA N 1
ATOM 1258 C CA . TYR A 1 187 ? -22.116 -30.864 -10.232 1.000 26.843 187 TYR AAA CA 1
ATOM 1259 C C . TYR A 1 187 ? -21.436 -31.981 -9.430 1.000 26.589 187 TYR AAA C 1
ATOM 1260 O O . TYR A 1 187 ? -20.177 -31.971 -9.315 1.000 31.333 187 TYR AAA O 1
ATOM 1269 N N . VAL A 1 188 ? -22.230 -32.886 -8.851 1.000 24.551 188 VAL AAA N 1
ATOM 1270 C CA . VAL A 1 188 ? -21.751 -33.954 -7.924 1.000 26.260 188 VAL AAA CA 1
ATOM 1271 C C . VAL A 1 188 ? -21.344 -35.194 -8.730 1.000 23.986 188 VAL AAA C 1
ATOM 1272 O O . VAL A 1 188 ? -22.110 -35.636 -9.608 1.000 21.789 188 VAL AAA O 1
ATOM 1276 N N . ALA A 1 189 ? -20.182 -35.751 -8.403 1.000 20.361 189 ALA AAA N 1
ATOM 1277 C CA . ALA A 1 189 ? -19.558 -36.893 -9.107 1.000 19.470 189 ALA AAA CA 1
ATOM 1278 C C . ALA A 1 189 ? -20.432 -38.139 -8.992 1.000 20.189 189 ALA AAA C 1
ATOM 1279 O O . ALA A 1 189 ? -21.125 -38.337 -7.999 1.000 23.496 189 ALA AAA O 1
ATOM 1281 N N . PRO A 1 190 ? -20.415 -39.031 -10.006 1.000 17.353 190 PRO AAA N 1
ATOM 1282 C CA . PRO A 1 190 ? -21.190 -40.271 -9.971 1.000 19.804 190 PRO AAA CA 1
ATOM 1283 C C . PRO A 1 190 ? -20.903 -41.133 -8.732 1.000 23.088 190 PRO AAA C 1
ATOM 1284 O O . PRO A 1 190 ? -21.838 -41.688 -8.192 1.000 28.119 190 PRO AAA O 1
ATOM 1288 N N . GLU A 1 191 ? -19.642 -41.220 -8.299 1.000 21.517 191 GLU AAA N 1
ATOM 1289 C CA . GLU A 1 191 ? -19.269 -42.065 -7.129 1.000 23.696 191 GLU AAA CA 1
ATOM 1290 C C . GLU A 1 191 ? -19.942 -41.537 -5.847 1.000 27.453 191 GLU AAA C 1
ATOM 1291 O O . GLU A 1 191 ? -20.232 -42.372 -4.956 1.000 34.142 191 GLU AAA O 1
ATOM 1297 N N . VAL A 1 192 ? -20.224 -40.232 -5.752 1.000 27.637 192 VAL AAA N 1
ATOM 1298 C CA . VAL A 1 192 ? -20.916 -39.625 -4.575 1.000 31.287 192 VAL AAA CA 1
ATOM 1299 C C . VAL A 1 192 ? -22.388 -40.032 -4.624 1.000 31.938 192 VAL AAA C 1
ATOM 1300 O O . VAL A 1 192 ? -22.919 -40.449 -3.575 1.000 40.281 192 VAL AAA O 1
ATOM 1304 N N . LEU A 1 193 ? -23.005 -39.947 -5.804 1.000 36.679 193 LEU AAA N 1
ATOM 1305 C CA . LEU A 1 193 ? -24.420 -40.350 -6.019 1.000 43.148 193 LEU AAA CA 1
ATOM 1306 C C . LEU A 1 193 ? -24.590 -41.838 -5.696 1.000 45.003 193 LEU AAA C 1
ATOM 1307 O O . LEU A 1 193 ? -25.630 -42.197 -5.119 1.000 55.825 193 LEU AAA O 1
ATOM 1312 N N . ALA A 1 194 ? -23.602 -42.667 -6.039 1.000 42.606 194 ALA AAA N 1
ATOM 1313 C CA . ALA A 1 194 ? -23.608 -44.132 -5.815 1.000 47.460 194 ALA AAA CA 1
ATOM 1314 C C . ALA A 1 194 ? -23.254 -44.456 -4.354 1.000 49.592 194 ALA AAA C 1
ATOM 1315 O O . ALA A 1 194 ? -22.997 -45.644 -4.062 1.000 54.805 194 ALA AAA O 1
ATOM 1317 N N . GLN A 1 195 ? -23.252 -43.443 -3.475 1.000 45.647 195 GLN AAA N 1
ATOM 1318 C CA . GLN A 1 195 ? -22.957 -43.562 -2.021 1.000 42.943 195 GLN AAA CA 1
ATOM 1319 C C . GLN A 1 195 ? -21.677 -44.383 -1.822 1.000 41.330 195 GLN AAA C 1
ATOM 1320 O O . GLN A 1 195 ? -21.603 -45.108 -0.819 1.000 45.530 195 GLN AAA O 1
ATOM 1322 N N . LYS A 1 196 ? -20.702 -44.250 -2.730 1.000 38.953 196 LYS AAA N 1
ATOM 1323 C CA . LYS A 1 196 ? -19.416 -45.000 -2.693 1.000 35.844 196 LYS AAA CA 1
ATOM 1324 C C . LYS A 1 196 ? -18.353 -44.128 -2.030 1.000 36.746 196 LYS AAA C 1
ATOM 1325 O O . LYS A 1 196 ? -18.501 -42.908 -1.951 1.000 31.680 196 LYS AAA O 1
ATOM 1327 N N . PRO A 1 197 ? -17.257 -44.718 -1.505 1.000 36.276 197 PRO AAA N 1
ATOM 1328 C CA . PRO A 1 197 ? -16.164 -43.922 -0.959 1.000 36.980 197 PRO AAA CA 1
ATOM 1329 C C . PRO A 1 197 ? -15.667 -42.974 -2.053 1.000 33.029 197 PRO AAA C 1
ATOM 1330 O O . PRO A 1 197 ? -15.659 -43.364 -3.208 1.000 38.084 197 PRO AAA O 1
ATOM 1334 N N . TYR A 1 198 ? -15.288 -41.752 -1.685 1.000 27.196 198 TYR AAA N 1
ATOM 1335 C CA . TYR A 1 198 ? -14.842 -40.752 -2.677 1.000 26.509 198 TYR AAA CA 1
ATOM 1336 C C . TYR A 1 198 ? -13.644 -39.985 -2.134 1.000 24.479 198 TYR AAA C 1
ATOM 1337 O O . TYR A 1 198 ? -13.314 -40.021 -0.937 1.000 25.950 198 TYR AAA O 1
ATOM 1346 N N . SER A 1 199 ? -12.991 -39.317 -3.065 1.000 22.761 199 SER AAA N 1
ATOM 1347 C CA . SER A 1 199 ? -11.667 -38.697 -2.889 1.000 21.035 199 SER AAA CA 1
ATOM 1348 C C . SER A 1 199 ? -11.695 -37.292 -3.483 1.000 17.226 199 SER AAA C 1
ATOM 1349 O O . SER A 1 199 ? -12.745 -36.846 -3.982 1.000 16.831 199 SER AAA O 1
ATOM 1352 N N . LYS A 1 200 ? -10.531 -36.673 -3.509 1.000 15.833 200 LYS AAA N 1
ATOM 1353 C CA . LYS A 1 200 ? -10.295 -35.388 -4.203 1.000 15.364 200 LYS AAA CA 1
ATOM 1354 C C . LYS A 1 200 ? -10.776 -35.439 -5.661 1.000 13.718 200 LYS AAA C 1
ATOM 1355 O O . LYS A 1 200 ? -11.031 -34.374 -6.214 1.000 13.421 200 LYS AAA O 1
ATOM 1361 N N . ALA A 1 201 ? -10.873 -36.612 -6.293 1.000 13.363 201 ALA AAA N 1
ATOM 1362 C CA . ALA A 1 201 ? -11.300 -36.724 -7.708 1.000 13.942 201 ALA AAA CA 1
ATOM 1363 C C . ALA A 1 201 ? -12.698 -36.132 -7.909 1.000 13.102 201 ALA AAA C 1
ATOM 1364 O O . ALA A 1 201 ? -13.003 -35.743 -9.047 1.000 13.700 201 ALA AAA O 1
ATOM 1366 N N . VAL A 1 202 ? -13.538 -36.049 -6.869 1.000 12.528 202 VAL AAA N 1
ATOM 1367 C CA . VAL A 1 202 ? -14.909 -35.482 -7.052 1.000 12.952 202 VAL AAA CA 1
ATOM 1368 C C . VAL A 1 202 ? -14.785 -34.026 -7.503 1.000 11.851 202 VAL AAA C 1
ATOM 1369 O O . VAL A 1 202 ? -15.640 -33.540 -8.235 1.000 13.499 202 VAL AAA O 1
ATOM 1373 N N . ASP A 1 203 ? -13.760 -33.326 -7.048 1.000 10.750 203 ASP AAA N 1
ATOM 1374 C CA . ASP A 1 203 ? -13.583 -31.907 -7.441 1.000 10.371 203 ASP AAA CA 1
ATOM 1375 C C . ASP A 1 203 ? -13.253 -31.804 -8.926 1.000 10.104 203 ASP AAA C 1
ATOM 1376 O O . ASP A 1 203 ? -13.700 -30.841 -9.587 1.000 11.131 203 ASP AAA O 1
ATOM 1381 N N . CYS A 1 204 ? -12.484 -32.760 -9.441 1.000 10.030 204 CYS AAA N 1
ATOM 1382 C CA . CYS A 1 204 ? -12.070 -32.760 -10.865 1.000 10.090 204 CYS AAA CA 1
ATOM 1383 C C . CYS A 1 204 ? -13.308 -32.964 -11.746 1.000 10.058 204 CYS AAA C 1
ATOM 1384 O O . CYS A 1 204 ? -13.433 -32.286 -12.773 1.000 10.535 204 CYS AAA O 1
ATOM 1387 N N . TRP A 1 205 ? -14.230 -33.822 -11.327 1.000 10.370 205 TRP AAA N 1
ATOM 1388 C CA . TRP A 1 205 ? -15.535 -33.989 -12.007 1.000 9.988 205 TRP AAA CA 1
ATOM 1389 C C . TRP A 1 205 ? -16.252 -32.643 -12.057 1.000 10.085 205 TRP AAA C 1
ATOM 1390 O O . TRP A 1 205 ? -16.677 -32.214 -13.146 1.000 10.781 205 TRP AAA O 1
ATOM 1401 N N . SER A 1 206 ? -16.372 -31.968 -10.916 1.000 10.514 206 SER AAA N 1
ATOM 1402 C CA . SER A 1 206 ? -17.076 -30.665 -10.840 1.000 10.922 206 SER AAA CA 1
ATOM 1403 C C . SER A 1 206 ? -16.423 -29.640 -11.772 1.000 9.663 206 SER AAA C 1
ATOM 1404 O O . SER A 1 206 ? -17.142 -28.870 -12.412 1.000 9.757 206 SER AAA O 1
ATOM 1407 N N . ILE A 1 207 ? -15.101 -29.617 -11.855 1.000 9.661 207 ILE AAA N 1
ATOM 1408 C CA . ILE A 1 207 ? -14.403 -28.662 -12.753 1.000 9.608 207 ILE AAA CA 1
ATOM 1409 C C . ILE A 1 207 ? -14.778 -28.982 -14.210 1.000 9.240 207 ILE AAA C 1
ATOM 1410 O O . ILE A 1 207 ? -14.981 -28.045 -15.000 1.000 9.787 207 ILE AAA O 1
ATOM 1415 N N . GLY A 1 208 ? -14.863 -30.262 -14.559 1.000 8.889 208 GLY AAA N 1
ATOM 1416 C CA . GLY A 1 208 ? -15.311 -30.662 -15.911 1.000 9.820 208 GLY AAA CA 1
ATOM 1417 C C . GLY A 1 208 ? -16.713 -30.151 -16.214 1.000 9.559 208 GLY AAA C 1
ATOM 1418 O O . GLY A 1 208 ? -16.946 -29.620 -17.311 1.000 9.445 208 GLY AAA O 1
ATOM 1419 N N . VAL A 1 209 ? -17.615 -30.233 -15.238 1.000 9.566 209 VAL AAA N 1
ATOM 1420 C CA . VAL A 1 209 ? -19.004 -29.737 -15.412 1.000 9.188 209 VAL AAA CA 1
ATOM 1421 C C . VAL A 1 209 ? -18.974 -28.218 -15.610 1.000 8.823 209 VAL AAA C 1
ATOM 1422 O O . VAL A 1 209 ? -19.696 -27.720 -16.483 1.000 9.405 209 VAL AAA O 1
ATOM 1426 N N . ILE A 1 210 ? -18.175 -27.500 -14.820 1.000 9.288 210 ILE AAA N 1
ATOM 1427 C CA . ILE A 1 210 ? -18.062 -26.027 -14.981 1.000 9.635 210 ILE AAA CA 1
ATOM 1428 C C . ILE A 1 210 ? -17.527 -25.708 -16.381 1.000 8.701 210 ILE AAA C 1
ATOM 1429 O O . ILE A 1 210 ? -18.110 -24.845 -17.046 1.000 9.242 210 ILE AAA O 1
ATOM 1434 N N . ALA A 1 211 ? -16.518 -26.433 -16.849 1.000 9.022 211 ALA AAA N 1
ATOM 1435 C CA . ALA A 1 211 ? -15.935 -26.201 -18.190 1.000 8.810 211 ALA AAA CA 1
ATOM 1436 C C . ALA A 1 211 ? -17.024 -26.411 -19.258 1.000 8.545 211 ALA AAA C 1
ATOM 1437 O O . ALA A 1 211 ? -17.106 -25.642 -20.209 1.000 9.524 211 ALA AAA O 1
ATOM 1439 N N . TYR A 1 212 ? -17.822 -27.459 -19.106 1.000 8.311 212 TYR AAA N 1
ATOM 1440 C CA . TYR A 1 212 ? -18.928 -27.753 -20.031 1.000 8.869 212 TYR AAA CA 1
ATOM 1441 C C . TYR A 1 212 ? -19.837 -26.517 -20.114 1.000 8.663 212 TYR AAA C 1
ATOM 1442 O O . TYR A 1 212 ? -20.162 -26.042 -21.210 1.000 8.444 212 TYR AAA O 1
ATOM 1451 N N . ILE A 1 213 ? -20.321 -26.032 -18.969 1.000 8.362 213 ILE AAA N 1
ATOM 1452 C CA . ILE A 1 213 ? -21.261 -24.884 -18.957 1.000 8.968 213 ILE AAA CA 1
ATOM 1453 C C . ILE A 1 213 ? -20.574 -23.657 -19.544 1.000 8.740 213 ILE AAA C 1
ATOM 1454 O O . ILE A 1 213 ? -21.226 -22.878 -20.263 1.000 9.326 213 ILE AAA O 1
ATOM 1459 N N . LEU A 1 214 ? -19.305 -23.436 -19.215 1.000 8.396 214 LEU AAA N 1
ATOM 1460 C CA . LEU A 1 214 ? -18.602 -22.259 -19.766 1.000 8.474 214 LEU AAA CA 1
ATOM 1461 C C . LEU A 1 214 ? -18.518 -22.291 -21.297 1.000 8.540 214 LEU AAA C 1
ATOM 1462 O O . LEU A 1 214 ? -18.349 -21.208 -21.868 1.000 9.962 214 LEU AAA O 1
ATOM 1467 N N . LEU A 1 215 ? -18.581 -23.452 -21.950 1.000 8.464 215 LEU AAA N 1
ATOM 1468 C CA . LEU A 1 215 ? -18.433 -23.483 -23.423 1.000 8.997 215 LEU AAA CA 1
ATOM 1469 C C . LEU A 1 215 ? -19.771 -23.520 -24.151 1.000 8.949 215 LEU AAA C 1
ATOM 1470 O O . LEU A 1 215 ? -19.756 -23.309 -25.351 1.000 9.650 215 LEU AAA O 1
ATOM 1475 N N . CYS A 1 216 ? -20.882 -23.788 -23.465 1.000 9.132 216 CYS AAA N 1
ATOM 1476 C CA . CYS A 1 216 ? -22.187 -23.851 -24.171 1.000 8.794 216 CYS AAA CA 1
ATOM 1477 C C . CYS A 1 216 ? -23.302 -23.081 -23.458 1.000 9.061 216 CYS AAA C 1
ATOM 1478 O O . CYS A 1 216 ? -24.316 -22.764 -24.130 1.000 9.993 216 CYS AAA O 1
ATOM 1481 N N . GLY A 1 217 ? -23.169 -22.825 -22.164 1.000 9.611 217 GLY AAA N 1
ATOM 1482 C CA . GLY A 1 217 ? -24.150 -22.035 -21.399 1.000 10.747 217 GLY AAA CA 1
ATOM 1483 C C . GLY A 1 217 ? -25.272 -22.859 -20.792 1.000 11.037 217 GLY AAA C 1
ATOM 1484 O O . GLY A 1 217 ? -26.210 -22.249 -20.276 1.000 11.166 217 GLY AAA O 1
ATOM 1485 N N . TYR A 1 218 ? -25.198 -24.189 -20.828 1.000 9.972 218 TYR AAA N 1
ATOM 1486 C CA . TYR A 1 218 ? -26.219 -25.035 -20.169 1.000 10.031 218 TYR AAA CA 1
ATOM 1487 C C . TYR A 1 218 ? -25.565 -26.237 -19.503 1.000 10.918 218 TYR AAA C 1
ATOM 1488 O O . TYR A 1 218 ? -24.460 -26.653 -19.839 1.000 11.108 218 TYR AAA O 1
ATOM 1497 N N . PRO A 1 219 ? -26.220 -26.824 -18.494 1.000 11.508 219 PRO AAA N 1
ATOM 1498 C CA . PRO A 1 219 ? -25.625 -27.947 -17.787 1.000 12.334 219 PRO AAA CA 1
ATOM 1499 C C . PRO A 1 219 ? -25.614 -29.214 -18.621 1.000 11.698 219 PRO AAA C 1
ATOM 1500 O O . PRO A 1 219 ? -26.525 -29.438 -19.427 1.000 12.802 219 PRO AAA O 1
ATOM 1504 N N . PRO A 1 220 ? -24.618 -30.096 -18.409 1.000 11.418 220 PRO AAA N 1
ATOM 1505 C CA . PRO A 1 220 ? -24.521 -31.331 -19.186 1.000 11.775 220 PRO AAA CA 1
ATOM 1506 C C . PRO A 1 220 ? -25.584 -32.377 -18.810 1.000 13.471 220 PRO AAA C 1
ATOM 1507 O O . PRO A 1 220 ? -25.885 -33.218 -19.625 1.000 13.465 220 PRO AAA O 1
ATOM 1511 N N . PHE A 1 221 ? -26.116 -32.301 -17.590 1.000 15.415 221 PHE AAA N 1
ATOM 1512 C CA . PHE A 1 221 ? -27.136 -33.245 -17.079 1.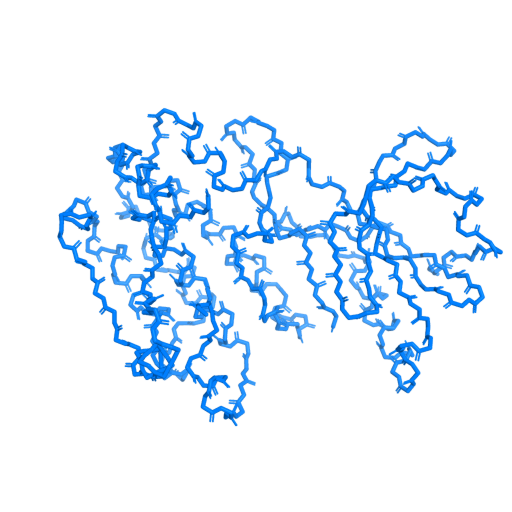000 17.375 221 PHE AAA CA 1
ATOM 1513 C C . PHE A 1 221 ? -28.300 -32.433 -16.561 1.000 20.095 221 PHE AAA C 1
ATOM 1514 O O . PHE A 1 221 ? -28.110 -31.570 -15.693 1.000 23.583 221 PHE AAA O 1
ATOM 1522 N N . TYR A 1 222 ? -29.477 -32.744 -17.069 1.000 23.065 222 TYR AAA N 1
ATOM 1523 C CA . TYR A 1 222 ? -30.728 -32.246 -16.477 1.000 24.853 222 TYR AAA CA 1
ATOM 1524 C C . TYR A 1 222 ? -31.901 -33.066 -16.988 1.000 27.886 222 TYR AAA C 1
ATOM 1525 O O . TYR A 1 222 ? -31.943 -33.397 -18.173 1.000 30.906 222 TYR AAA O 1
ATOM 1534 N N . ASP A 1 223 ? -32.819 -33.374 -16.074 1.000 32.214 223 ASP AAA N 1
ATOM 1535 C CA . ASP A 1 223 ? -34.150 -33.944 -16.385 1.000 34.688 223 ASP AAA CA 1
ATOM 1536 C C . ASP A 1 223 ? -35.095 -33.474 -15.282 1.000 39.744 223 ASP AAA C 1
ATOM 1537 O O . ASP A 1 223 ? -34.630 -33.407 -14.123 1.000 42.316 223 ASP AAA O 1
ATOM 1542 N N . GLU A 1 224 ? -36.335 -33.116 -15.639 1.000 41.927 224 GLU AAA N 1
ATOM 1543 C CA . GLU A 1 224 ? -37.411 -32.744 -14.680 1.000 44.009 224 GLU AAA CA 1
ATOM 1544 C C . GLU A 1 224 ? -37.579 -33.885 -13.673 1.000 50.765 224 GLU AAA C 1
ATOM 1545 O O . GLU A 1 224 ? -37.866 -33.592 -12.500 1.000 61.077 224 GLU AAA O 1
ATOM 1547 N N . ASN A 1 225 ? -37.388 -35.129 -14.127 1.000 52.249 225 ASN AAA N 1
ATOM 1548 C CA . ASN A 1 225 ? -37.465 -36.367 -13.305 1.000 55.020 225 ASN AAA CA 1
ATOM 1549 C C . ASN A 1 225 ? -36.121 -36.603 -12.600 1.000 51.615 225 ASN AAA C 1
ATOM 1550 O O . ASN A 1 225 ? -35.130 -36.877 -13.301 1.000 51.406 225 ASN AAA O 1
ATOM 1555 N N . ASP A 1 226 ? -36.100 -36.541 -11.263 1.000 50.769 226 ASP AAA N 1
ATOM 1556 C CA . ASP A 1 226 ? -34.869 -36.700 -10.439 1.000 50.119 226 ASP AAA CA 1
ATOM 1557 C C . ASP A 1 226 ? -34.281 -38.107 -10.645 1.000 47.354 226 ASP AAA C 1
ATOM 1558 O O . ASP A 1 226 ? -33.049 -38.206 -10.734 1.000 40.929 226 ASP AAA O 1
ATOM 1560 N N . SER A 1 227 ? -35.115 -39.152 -10.726 1.000 47.052 227 SER AAA N 1
ATOM 1561 C CA . SER A 1 227 ? -34.670 -40.558 -10.940 1.000 49.000 227 SER AAA CA 1
ATOM 1562 C C . SER A 1 227 ? -33.904 -40.670 -12.264 1.000 45.169 227 SER AAA C 1
ATOM 1563 O O . SER A 1 227 ? -32.836 -41.304 -12.272 1.000 45.524 227 SER AAA O 1
ATOM 1566 N N . LYS A 1 228 ? -34.433 -40.082 -13.341 1.000 45.216 228 LYS AAA N 1
ATOM 1567 C CA . LYS A 1 228 ? -33.790 -40.127 -14.680 1.000 43.069 228 LYS AAA CA 1
ATOM 1568 C C . LYS A 1 228 ? -32.465 -39.366 -14.595 1.000 38.158 228 LYS AAA C 1
ATOM 1569 O O . LYS A 1 228 ? -31.460 -39.867 -15.140 1.000 37.636 228 LYS AAA O 1
ATOM 1575 N N . LEU A 1 229 ? -32.475 -38.205 -13.929 1.000 35.366 229 LEU AAA N 1
ATOM 1576 C CA . LEU A 1 229 ? -31.285 -37.328 -13.764 1.000 34.224 229 LEU AAA CA 1
ATOM 1577 C C . LEU A 1 229 ? -30.208 -38.097 -13.001 1.000 33.383 229 LEU AAA C 1
ATOM 1578 O O . LEU A 1 229 ? -29.064 -38.108 -13.461 1.000 31.368 229 LEU AAA O 1
ATOM 1583 N N . PHE A 1 230 ? -30.585 -38.715 -11.879 1.000 33.081 230 PHE AAA N 1
ATOM 1584 C CA . PHE A 1 230 ? -29.700 -39.550 -11.030 1.000 33.561 230 PHE AAA CA 1
ATOM 1585 C C . PHE A 1 230 ? -29.002 -40.578 -11.923 1.000 30.787 230 PHE AAA C 1
ATOM 1586 O O . PHE A 1 230 ? -27.767 -40.646 -11.888 1.000 28.109 230 PHE AAA O 1
ATOM 1594 N N . GLU A 1 231 ? -29.775 -41.311 -12.733 1.000 31.363 231 GLU AAA N 1
ATOM 1595 C CA . GLU A 1 231 ? -29.257 -42.392 -13.613 1.000 31.965 231 GLU AAA CA 1
ATOM 1596 C C . GLU A 1 231 ? -28.324 -41.795 -14.673 1.000 26.211 231 GLU AAA C 1
ATOM 1597 O O . GLU A 1 231 ? -27.304 -42.418 -14.957 1.000 25.266 231 GLU AAA O 1
ATOM 1603 N N . GLN A 1 232 ? -28.663 -40.643 -15.255 1.000 25.450 232 GLN AAA N 1
ATOM 1604 C CA . GLN A 1 232 ? -27.806 -40.025 -16.304 1.000 25.925 232 GLN AAA CA 1
ATOM 1605 C C . GLN A 1 232 ? -26.451 -39.672 -15.682 1.000 21.596 232 GLN AAA C 1
ATOM 1606 O O . GLN A 1 232 ? -25.398 -39.955 -16.322 1.000 20.327 232 GLN AAA O 1
ATOM 1612 N N . ILE A 1 233 ? -26.446 -39.084 -14.486 1.000 20.534 233 ILE AAA N 1
ATOM 1613 C CA . ILE A 1 233 ? -25.159 -38.707 -13.827 1.000 19.826 233 ILE AAA CA 1
ATOM 1614 C C . ILE A 1 233 ? -24.398 -39.978 -13.457 1.000 21.657 233 ILE AAA C 1
ATOM 1615 O O . ILE A 1 233 ? -23.197 -40.030 -13.756 1.000 21.306 233 ILE AAA O 1
ATOM 1620 N N . LEU A 1 234 ? -25.071 -40.961 -12.844 1.000 22.597 234 LEU AAA N 1
ATOM 1621 C CA . LEU A 1 234 ? -24.430 -42.230 -12.411 1.000 24.659 234 LEU AAA CA 1
ATOM 1622 C C . LEU A 1 234 ? -23.727 -42.884 -13.611 1.000 25.271 234 LEU AAA C 1
ATOM 1623 O O . LEU A 1 234 ? -22.621 -43.411 -13.414 1.000 27.151 234 LEU AAA O 1
ATOM 1625 N N . LYS A 1 235 ? -24.314 -42.806 -14.812 1.000 25.875 235 LYS AAA N 1
ATOM 1626 C CA . LYS A 1 235 ? -23.786 -43.455 -16.045 1.000 24.113 235 LYS AAA CA 1
ATOM 1627 C C . LYS A 1 235 ? -22.883 -42.489 -16.830 1.000 23.756 235 LYS AAA C 1
ATOM 1628 O O . LYS A 1 235 ? -22.305 -42.926 -17.853 1.000 25.290 235 LYS AAA O 1
ATOM 1631 N N . ALA A 1 236 ? -22.727 -41.239 -16.377 1.000 20.960 236 ALA AAA N 1
ATOM 1632 C CA . ALA A 1 236 ? -21.973 -40.179 -17.091 1.000 21.361 236 ALA AAA CA 1
ATOM 1633 C C . ALA A 1 236 ? -22.465 -40.087 -18.536 1.000 19.147 236 ALA AAA C 1
ATOM 1634 O O . ALA A 1 236 ? -21.630 -40.045 -19.463 1.000 21.145 236 ALA AAA O 1
ATOM 1636 N N . GLU A 1 237 ? -23.783 -40.029 -18.703 1.000 19.067 237 GLU AAA N 1
ATOM 1637 C CA . GLU A 1 237 ? -24.463 -39.943 -20.022 1.000 20.428 237 GLU AAA CA 1
ATOM 1638 C C . GLU A 1 237 ? -24.682 -38.466 -20.331 1.000 18.041 237 GLU AAA C 1
ATOM 1639 O O . GLU A 1 237 ? -25.584 -37.862 -19.751 1.000 20.520 237 GLU AAA O 1
ATOM 1645 N N . TYR A 1 238 ? -23.819 -37.906 -21.168 1.000 14.755 238 TYR AAA N 1
ATOM 1646 C CA . TYR A 1 238 ? -23.924 -36.521 -21.676 1.000 14.117 238 TYR AAA CA 1
ATOM 1647 C C . TYR A 1 238 ? -23.391 -36.490 -23.104 1.000 12.383 238 TYR AAA C 1
ATOM 1648 O O . TYR A 1 238 ? -22.777 -37.476 -23.566 1.000 14.440 238 TYR AAA O 1
ATOM 1657 N N . GLU A 1 239 ? -23.662 -35.382 -23.785 1.000 13.086 239 GLU AAA N 1
ATOM 1658 C CA . GLU A 1 239 ? -23.268 -35.212 -25.192 1.000 12.323 239 GLU AAA CA 1
ATOM 1659 C C . GLU A 1 239 ? -22.827 -33.780 -25.429 1.000 10.815 239 GLU AAA C 1
ATOM 1660 O O . GLU A 1 239 ? -23.254 -32.869 -24.698 1.000 12.412 239 GLU AAA O 1
ATOM 1666 N N . PHE A 1 240 ? -22.015 -33.606 -26.460 1.000 10.940 240 PHE AAA N 1
ATOM 1667 C CA . PHE A 1 240 ? -21.675 -32.295 -27.035 1.000 11.187 240 PHE AAA CA 1
ATOM 1668 C C . PHE A 1 240 ? -22.631 -32.052 -28.198 1.000 11.151 240 PHE AAA C 1
ATOM 1669 O O . PHE A 1 240 ? -22.268 -32.262 -29.363 1.000 12.778 240 PHE AAA O 1
ATOM 1677 N N . ASP A 1 241 ? -23.855 -31.659 -27.866 1.000 10.291 241 ASP AAA N 1
ATOM 1678 C CA . ASP A 1 241 ? -24.943 -31.617 -28.864 1.000 11.262 241 ASP AAA CA 1
ATOM 1679 C C . ASP A 1 241 ? -24.807 -30.404 -29.797 1.000 10.746 241 ASP AAA C 1
ATOM 1680 O O . ASP A 1 241 ? -24.281 -29.320 -29.434 1.000 11.817 241 ASP AAA O 1
ATOM 1685 N N . SER A 1 242 ? -25.301 -30.604 -31.002 1.000 11.357 242 SER AAA N 1
ATOM 1686 C CA . SER A 1 242 ? -25.425 -29.569 -32.047 1.000 11.639 242 SER AAA CA 1
ATOM 1687 C C . SER A 1 242 ? -26.690 -28.754 -31.807 1.000 12.796 242 SER AAA C 1
ATOM 1688 O O . SER A 1 242 ? -27.705 -29.287 -31.347 1.000 14.530 242 SER AAA O 1
ATOM 1691 N N . PRO A 1 243 ? -26.726 -27.469 -32.212 1.000 12.950 243 PRO AAA N 1
ATOM 1692 C CA . PRO A 1 243 ? -25.599 -26.794 -32.858 1.000 12.999 243 PRO AAA CA 1
ATOM 1693 C C . PRO A 1 243 ? -24.573 -26.192 -31.888 1.000 11.616 243 PRO AAA C 1
ATOM 1694 O O . PRO A 1 243 ? -23.549 -25.698 -32.329 1.000 12.245 243 PRO AAA O 1
ATOM 1698 N N . TYR A 1 244 ? -24.877 -26.230 -30.594 1.000 11.400 244 TYR AAA N 1
ATOM 1699 C CA . TYR A 1 244 ? -24.149 -25.455 -29.563 1.000 10.848 244 TYR AAA CA 1
ATOM 1700 C C . TYR A 1 244 ? -22.662 -25.814 -29.556 1.000 10.829 244 TYR AAA C 1
ATOM 1701 O O . TYR A 1 244 ? -21.828 -24.937 -29.308 1.000 12.504 244 TYR AAA O 1
ATOM 1710 N N . TRP A 1 245 ? -22.332 -27.073 -29.801 1.000 10.369 245 TRP AAA N 1
ATOM 1711 C CA . TRP A 1 245 ? -20.928 -27.552 -29.702 1.000 10.764 245 TRP AAA CA 1
ATOM 1712 C C . TRP A 1 245 ? -20.230 -27.600 -31.061 1.000 11.473 245 TRP AAA C 1
ATOM 1713 O O . TRP A 1 245 ? -19.081 -28.027 -31.080 1.000 11.685 245 TRP AAA O 1
ATOM 1724 N N . ASP A 1 246 ? -20.880 -27.198 -32.152 1.000 11.055 246 ASP AAA N 1
ATOM 1725 C CA . ASP A 1 246 ? -20.300 -27.413 -33.504 1.000 10.859 246 ASP AAA CA 1
ATOM 1726 C C . ASP A 1 246 ? -19.020 -26.600 -33.698 1.000 11.491 246 ASP AAA C 1
ATOM 1727 O O . ASP A 1 246 ? -18.142 -27.077 -34.417 1.000 14.198 246 ASP AAA O 1
ATOM 1732 N N . ASP A 1 247 ? -18.927 -25.406 -33.123 1.000 11.796 247 ASP AAA N 1
ATOM 1733 C CA . ASP A 1 247 ? -17.741 -24.543 -33.354 1.000 13.604 247 ASP AAA CA 1
ATOM 1734 C C . ASP A 1 247 ? -16.793 -24.608 -32.152 1.000 11.791 247 ASP AAA C 1
ATOM 1735 O O . ASP A 1 247 ? -15.892 -23.781 -32.081 1.000 13.533 247 ASP AAA O 1
ATOM 1740 N N . ILE A 1 248 ? -16.985 -25.564 -31.247 1.000 10.049 248 ILE AAA N 1
ATOM 1741 C CA . ILE A 1 248 ? -16.038 -25.836 -30.140 1.000 9.157 248 ILE AAA CA 1
ATOM 1742 C C . ILE A 1 248 ? -14.990 -26.852 -30.612 1.000 9.010 248 ILE AAA C 1
ATOM 1743 O O . ILE A 1 248 ? -15.318 -27.833 -31.297 1.000 10.535 248 ILE AAA O 1
ATOM 1748 N N . SER A 1 249 ? -13.739 -26.607 -30.236 1.000 9.209 249 SER AAA N 1
ATOM 1749 C CA . SER A 1 249 ? -12.592 -27.442 -30.634 1.000 9.129 249 SER AAA CA 1
ATOM 1750 C C . SER A 1 249 ? -12.721 -28.882 -30.139 1.000 9.294 249 SER AAA C 1
ATOM 1751 O O . SER A 1 249 ? -13.262 -29.132 -29.062 1.000 9.277 249 SER AAA O 1
ATOM 1754 N N . ASP A 1 250 ? -12.132 -29.789 -30.895 1.000 10.065 250 ASP AAA N 1
ATOM 1755 C CA . ASP A 1 250 ? -11.944 -31.182 -30.444 1.000 10.098 250 ASP AAA CA 1
ATOM 1756 C C . ASP A 1 250 ? -11.158 -31.172 -29.130 1.000 10.145 250 ASP AAA C 1
ATOM 1757 O O . ASP A 1 250 ? -11.445 -31.987 -28.246 1.000 10.262 250 ASP AAA O 1
ATOM 1762 N N . SER A 1 251 ? -10.176 -30.283 -29.003 1.000 9.680 251 SER AAA N 1
ATOM 1763 C CA . SER A 1 251 ? -9.308 -30.243 -27.802 1.000 9.251 251 SER AAA CA 1
ATOM 1764 C C . SER A 1 251 ? -10.155 -29.946 -26.549 1.000 8.119 251 SER AAA C 1
ATOM 1765 O O . SER A 1 251 ? -9.986 -30.624 -25.536 1.000 9.288 251 SER AAA O 1
ATOM 1768 N N . ALA A 1 252 ? -11.069 -28.991 -26.624 1.000 8.259 252 ALA AAA N 1
ATOM 1769 C CA . ALA A 1 252 ? -11.939 -28.643 -25.486 1.000 8.066 252 ALA AAA CA 1
ATOM 1770 C C . ALA A 1 252 ? -12.774 -29.859 -25.136 1.000 8.914 252 ALA AAA C 1
ATOM 1771 O O . ALA A 1 252 ? -12.990 -30.141 -23.942 1.000 8.791 252 ALA AAA O 1
ATOM 1773 N N . LYS A 1 253 ? -13.334 -30.504 -26.157 1.000 8.957 253 LYS AAA N 1
ATOM 1774 C CA . LYS A 1 253 ? -14.222 -31.659 -25.881 1.000 8.896 253 LYS AAA CA 1
ATOM 1775 C C . LYS A 1 253 ? -13.431 -32.782 -25.215 1.000 8.953 253 LYS AAA C 1
ATOM 1776 O O . LYS A 1 253 ? -13.948 -33.399 -24.269 1.000 10.128 253 LYS AAA O 1
ATOM 1782 N N . ASP A 1 254 ? -12.208 -33.028 -25.682 1.000 9.155 254 ASP AAA N 1
ATOM 1783 C CA . ASP A 1 254 ? -11.326 -34.056 -25.078 1.000 9.542 254 ASP AAA CA 1
ATOM 1784 C C . ASP A 1 254 ? -11.015 -33.669 -23.629 1.000 9.815 254 ASP AAA C 1
ATOM 1785 O O . ASP A 1 254 ? -11.085 -34.526 -22.737 1.000 10.039 254 ASP AAA O 1
ATOM 1790 N N . PHE A 1 255 ? -10.700 -32.404 -23.398 1.000 9.297 255 PHE AAA N 1
ATOM 1791 C CA . PHE A 1 255 ? -10.423 -31.888 -22.037 1.000 9.213 255 PHE AAA CA 1
ATOM 1792 C C . PHE A 1 255 ? -11.600 -32.225 -21.111 1.000 8.948 255 PHE AAA C 1
ATOM 1793 O O . PHE A 1 255 ? -11.427 -32.798 -20.028 1.000 10.448 255 PHE AAA O 1
ATOM 1801 N N . ILE A 1 256 ? -12.811 -31.879 -21.539 1.000 8.606 256 ILE AAA N 1
ATOM 1802 C CA . ILE A 1 256 ? -14.021 -32.128 -20.719 1.000 9.430 256 ILE AAA CA 1
ATOM 1803 C C . ILE A 1 256 ? -14.219 -33.637 -20.526 1.000 8.955 256 ILE AAA C 1
ATOM 1804 O O . ILE A 1 256 ? -14.530 -34.045 -19.390 1.000 10.090 256 ILE AAA O 1
ATOM 1809 N N . ARG A 1 257 ? -14.070 -34.455 -21.568 1.000 10.219 257 ARG AAA N 1
ATOM 1810 C CA . ARG A 1 257 ? -14.296 -35.918 -21.452 1.000 12.033 257 ARG AAA CA 1
ATOM 1811 C C . ARG A 1 257 ? -13.362 -36.502 -20.378 1.000 11.135 257 ARG AAA C 1
ATOM 1812 O O . ARG A 1 257 ? -13.767 -37.451 -19.696 1.000 12.765 257 ARG AAA O 1
ATOM 1820 N N . ASN A 1 258 ? -12.147 -35.964 -20.237 1.000 9.902 258 ASN AAA N 1
ATOM 1821 C CA . ASN A 1 258 ? -11.132 -36.527 -19.322 1.000 10.840 258 ASN AAA CA 1
ATOM 1822 C C . ASN A 1 258 ? -11.487 -36.197 -17.872 1.000 10.574 258 ASN AAA C 1
ATOM 1823 O O . ASN A 1 258 ? -11.050 -36.949 -16.982 1.000 11.704 258 ASN AAA O 1
ATOM 1828 N N . LEU A 1 259 ? -12.209 -35.101 -17.650 1.000 10.595 259 LEU AAA N 1
ATOM 1829 C CA . LEU A 1 259 ? -12.656 -34.693 -16.294 1.000 10.994 259 LEU AAA CA 1
ATOM 1830 C C . LEU A 1 259 ? -14.026 -35.278 -15.975 1.000 11.147 259 LEU AAA C 1
ATOM 1831 O O . LEU A 1 259 ? -14.211 -35.760 -14.836 1.000 12.054 259 LEU AAA O 1
ATOM 1836 N N . MET A 1 260 ? -14.953 -35.255 -16.929 1.000 9.840 260 MET AAA N 1
ATOM 1837 C CA . MET A 1 260 ? -16.300 -35.842 -16.760 1.000 11.323 260 MET AAA CA 1
ATOM 1838 C C . MET A 1 260 ? -16.204 -37.316 -17.150 1.000 11.871 260 MET AAA C 1
ATOM 1839 O O . MET A 1 260 ? -16.853 -37.750 -18.098 1.000 14.772 260 MET AAA O 1
ATOM 1844 N N . GLU A 1 261 ? -15.377 -38.039 -16.399 1.000 13.397 261 GLU AAA N 1
ATOM 1845 C CA . GLU A 1 261 ? -15.078 -39.477 -16.575 1.000 14.332 261 GLU AAA CA 1
ATOM 1846 C C . GLU A 1 261 ? -15.699 -40.183 -15.368 1.000 14.574 261 GLU AAA C 1
ATOM 1847 O O . GLU A 1 261 ? -15.373 -39.806 -14.236 1.000 14.866 261 GLU AAA O 1
ATOM 1853 N N . LYS A 1 262 ? -16.598 -41.129 -15.613 1.000 15.771 262 LYS AAA N 1
ATOM 1854 C CA . LYS A 1 262 ? -17.342 -41.885 -14.569 1.000 19.578 262 LYS AAA CA 1
ATOM 1855 C C . LYS A 1 262 ? -16.397 -42.491 -13.525 1.000 18.203 262 LYS AAA C 1
ATOM 1856 O O . LYS A 1 262 ? -16.716 -42.445 -12.323 1.000 19.919 262 LYS AAA O 1
ATOM 1862 N N . ASP A 1 263 ? -15.302 -43.086 -13.983 1.000 16.727 263 ASP AAA N 1
ATOM 1863 C CA . ASP A 1 263 ? -14.373 -43.858 -13.133 1.000 18.319 263 ASP AAA CA 1
ATOM 1864 C C . ASP A 1 263 ? -13.362 -42.890 -12.537 1.000 16.793 263 ASP AAA C 1
ATOM 1865 O O . ASP A 1 263 ? -12.517 -42.367 -13.259 1.000 17.307 263 ASP AAA O 1
ATOM 1870 N N . PRO A 1 264 ? -13.406 -42.625 -11.214 1.000 17.229 264 PRO AAA N 1
ATOM 1871 C CA . PRO A 1 264 ? -12.486 -41.657 -10.621 1.000 16.369 264 PRO AAA CA 1
ATOM 1872 C C . PRO A 1 264 ? -11.019 -42.077 -10.772 1.000 17.577 264 PRO AAA C 1
ATOM 1873 O O . PRO A 1 264 ? -10.185 -41.214 -10.708 1.000 18.998 264 PRO AAA O 1
ATOM 1877 N N . ASN A 1 265 ? -10.742 -43.367 -10.954 1.000 19.266 265 ASN AAA N 1
ATOM 1878 C CA . ASN A 1 265 ? -9.357 -43.867 -11.169 1.000 23.996 265 ASN AAA CA 1
ATOM 1879 C C . ASN A 1 265 ? -8.812 -43.407 -12.537 1.000 22.271 265 ASN AAA C 1
ATOM 1880 O O . ASN A 1 265 ? -7.595 -43.123 -12.628 1.000 29.704 265 ASN AAA O 1
ATOM 1885 N N A LYS A 1 266 ? -9.678 -43.350 -13.555 0.500 20.071 266 LYS AAA N 1
ATOM 1886 N N B LYS A 1 266 ? -9.647 -43.338 -13.583 0.500 21.126 266 LYS AAA N 1
ATOM 1887 C CA A LYS A 1 266 ? -9.321 -42.970 -14.951 0.500 19.165 266 LYS AAA CA 1
ATOM 1888 C CA B LYS A 1 266 ? -9.195 -42.933 -14.950 0.500 19.940 266 LYS AAA CA 1
ATOM 1889 C C A LYS A 1 266 ? -9.343 -41.439 -15.080 0.500 17.904 266 LYS AAA C 1
ATOM 1890 C C B LYS A 1 266 ? -9.358 -41.414 -15.116 0.500 18.060 266 LYS AAA C 1
ATOM 1891 O O A LYS A 1 266 ? -8.565 -40.886 -15.889 0.500 19.668 266 LYS AAA O 1
ATOM 1892 O O B LYS A 1 266 ? -8.679 -40.834 -15.994 0.500 19.306 266 LYS AAA O 1
ATOM 1903 N N . ARG A 1 267 ? -10.218 -40.788 -14.308 1.000 15.565 267 ARG AAA N 1
ATOM 1904 C CA . ARG A 1 267 ? -10.461 -39.326 -14.377 1.000 12.783 267 ARG AAA CA 1
ATOM 1905 C C . ARG A 1 267 ? -9.136 -38.558 -14.261 1.000 11.360 267 ARG AAA C 1
ATOM 1906 O O . ARG A 1 267 ? -8.302 -38.897 -13.412 1.000 11.984 267 ARG AAA O 1
ATOM 1914 N N . TYR A 1 268 ? -8.951 -37.514 -15.057 1.000 11.708 268 TYR AAA N 1
ATOM 1915 C CA . TYR A 1 268 ? -7.806 -36.605 -14.883 1.000 11.789 268 TYR AAA CA 1
ATOM 1916 C C . TYR A 1 268 ? -7.841 -36.024 -13.472 1.000 10.913 268 TYR AAA C 1
ATOM 1917 O O . TYR A 1 268 ? -8.899 -35.653 -12.951 1.000 11.206 268 TYR AAA O 1
ATOM 1926 N N . THR A 1 269 ? -6.664 -35.927 -12.871 1.000 10.896 269 THR AAA N 1
ATOM 1927 C CA . THR A 1 269 ? -6.434 -35.081 -11.683 1.000 11.028 269 THR AAA CA 1
ATOM 1928 C C . THR A 1 269 ? -6.316 -33.616 -12.121 1.000 10.648 269 THR AAA C 1
ATOM 1929 O O . THR A 1 269 ? -6.183 -33.324 -13.345 1.000 10.805 269 THR AAA O 1
ATOM 1933 N N . CYS A 1 270 ? -6.277 -32.701 -11.160 1.000 11.001 270 CYS AAA N 1
ATOM 1934 C CA . CYS A 1 270 ? -6.016 -31.271 -11.467 1.000 11.709 270 CYS AAA CA 1
ATOM 1935 C C . CYS A 1 270 ? -4.662 -31.134 -12.173 1.000 11.276 270 CYS AAA C 1
ATOM 1936 O O . CYS A 1 270 ? -4.553 -30.358 -13.124 1.000 12.195 270 CYS AAA O 1
ATOM 1939 N N . GLU A 1 271 ? -3.654 -31.860 -11.692 1.000 11.934 271 GLU AAA N 1
ATOM 1940 C CA . GLU A 1 271 ? -2.286 -31.827 -12.250 1.000 14.703 271 GLU AAA CA 1
ATOM 1941 C C . GLU A 1 271 ? -2.335 -32.254 -13.724 1.000 12.263 271 GLU AAA C 1
ATOM 1942 O O . GLU A 1 271 ? -1.740 -31.569 -14.580 1.000 13.087 271 GLU AAA O 1
ATOM 1948 N N . GLN A 1 272 ? -3.021 -33.354 -14.022 1.000 11.268 272 GLN AAA N 1
ATOM 1949 C CA . GLN A 1 272 ? -3.103 -33.864 -15.408 1.000 10.948 272 GLN AAA CA 1
ATOM 1950 C C . GLN A 1 272 ? -3.877 -32.866 -16.268 1.000 10.062 272 GLN AAA C 1
ATOM 1951 O O . GLN A 1 272 ? -3.451 -32.596 -17.416 1.000 12.167 272 GLN AAA O 1
ATOM 1957 N N . ALA A 1 273 ? -4.987 -32.352 -15.766 1.000 10.777 273 ALA AAA N 1
ATOM 1958 C CA . ALA A 1 273 ? -5.812 -31.399 -16.540 1.000 10.143 273 ALA AAA CA 1
ATOM 1959 C C . ALA A 1 273 ? -4.991 -30.139 -16.853 1.000 10.399 273 ALA AAA C 1
ATOM 1960 O O . ALA A 1 273 ? -5.128 -29.589 -17.968 1.000 10.048 273 ALA AAA O 1
ATOM 1962 N N . ALA A 1 274 ? -4.150 -29.686 -15.913 1.000 10.122 274 ALA AAA N 1
ATOM 1963 C CA . ALA A 1 274 ? -3.356 -28.452 -16.098 1.000 10.791 274 ALA AAA CA 1
ATOM 1964 C C . ALA A 1 274 ? -2.313 -28.643 -17.203 1.000 10.673 274 ALA AAA C 1
ATOM 1965 O O . ALA A 1 274 ? -1.824 -27.624 -17.710 1.000 12.838 274 ALA AAA O 1
ATOM 1967 N N . ARG A 1 275 ? -1.938 -29.886 -17.513 1.000 10.743 275 ARG AAA N 1
ATOM 1968 C CA . ARG A 1 275 ? -0.957 -30.177 -18.583 1.000 11.355 275 ARG AAA CA 1
ATOM 1969 C C . ARG A 1 275 ? -1.622 -30.381 -19.950 1.000 9.865 275 ARG AAA C 1
ATOM 1970 O O . ARG A 1 275 ? -0.902 -30.469 -20.955 1.000 11.311 275 ARG AAA O 1
ATOM 1978 N N . HIS A 1 276 ? -2.938 -30.509 -20.001 1.000 9.300 276 HIS AAA N 1
ATOM 1979 C CA . HIS A 1 276 ? -3.637 -30.760 -21.279 1.000 8.905 276 HIS AAA CA 1
ATOM 1980 C C . HIS A 1 276 ? -3.450 -29.549 -22.181 1.000 8.909 276 HIS AAA C 1
ATOM 1981 O O . HIS A 1 276 ? -3.463 -28.415 -21.689 1.000 9.052 276 HIS AAA O 1
ATOM 1988 N N . PRO A 1 277 ? -3.291 -29.739 -23.506 1.000 9.678 277 PRO AAA N 1
ATOM 1989 C CA . PRO A 1 277 ? -3.039 -28.608 -24.397 1.000 9.368 277 PRO AAA CA 1
ATOM 1990 C C . PRO A 1 277 ? -4.099 -27.502 -24.350 1.000 8.575 277 PRO AAA C 1
ATOM 1991 O O . PRO A 1 277 ? -3.768 -26.351 -24.606 1.000 10.059 277 PRO AAA O 1
ATOM 1995 N N . TRP A 1 278 ? -5.348 -27.834 -24.039 1.000 8.503 278 TRP AAA N 1
ATOM 1996 C CA . TRP A 1 278 ? -6.411 -26.799 -23.999 1.000 8.627 278 TRP AAA CA 1
ATOM 1997 C C . TRP A 1 278 ? -6.127 -25.790 -22.881 1.000 8.495 278 TRP AAA C 1
ATOM 1998 O O . TRP A 1 278 ? -6.507 -24.640 -23.032 1.000 9.360 278 TRP AAA O 1
ATOM 2009 N N . ILE A 1 279 ? -5.439 -26.215 -21.829 1.000 9.475 279 ILE AAA N 1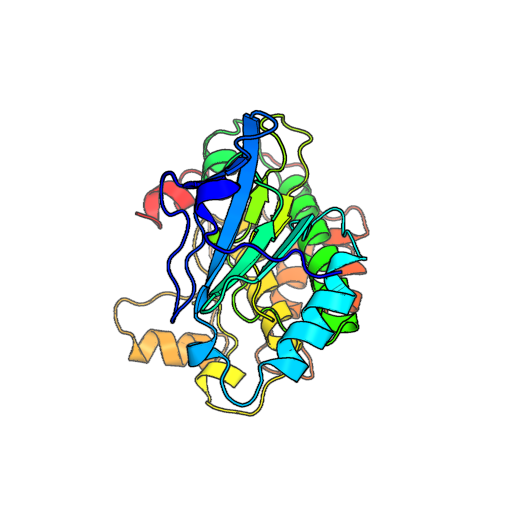
ATOM 2010 C CA . ILE A 1 279 ? -5.013 -25.333 -20.714 1.000 9.093 279 ILE AAA CA 1
ATOM 2011 C C . ILE A 1 279 ? -3.584 -24.836 -20.942 1.000 9.960 279 ILE AAA C 1
ATOM 2012 O O . ILE A 1 279 ? -3.374 -23.628 -20.826 1.000 11.401 279 ILE AAA O 1
ATOM 2017 N N . ALA A 1 280 ? -2.638 -25.737 -21.186 1.000 11.003 280 ALA AAA N 1
ATOM 2018 C CA . ALA A 1 280 ? -1.191 -25.428 -21.138 1.000 11.744 280 ALA AAA CA 1
ATOM 2019 C C . ALA A 1 280 ? -0.673 -24.995 -22.504 1.000 12.169 280 ALA AAA C 1
ATOM 2020 O O . ALA A 1 280 ? 0.434 -24.426 -22.541 1.000 16.091 280 ALA AAA O 1
ATOM 2022 N N . GLY A 1 281 ? -1.394 -25.356 -23.563 1.000 11.969 281 GLY AAA N 1
ATOM 2023 C CA . GLY A 1 281 ? -0.951 -25.124 -24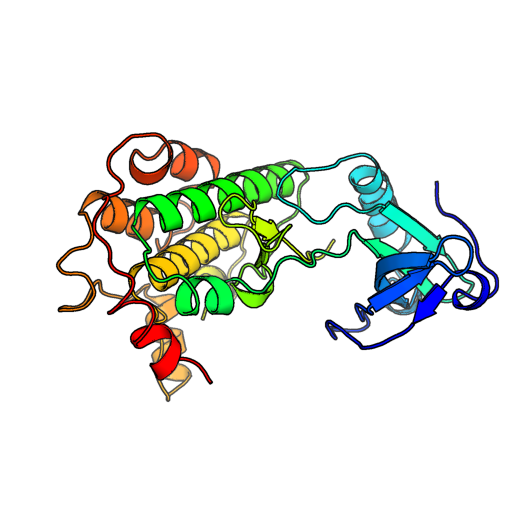.942 1.000 13.251 281 GLY AAA CA 1
ATOM 2024 C C . GLY A 1 281 ? -1.836 -24.117 -25.644 1.000 13.915 281 GLY AAA C 1
ATOM 2025 O O . GLY A 1 281 ? -2.427 -23.239 -24.977 1.000 15.421 281 GLY AAA O 1
ATOM 2026 N N . ASP A 1 282 ? -1.933 -24.236 -26.958 1.000 14.991 282 ASP AAA N 1
ATOM 2027 C CA . ASP A 1 282 ? -2.544 -23.174 -27.791 1.000 17.221 282 ASP AAA CA 1
ATOM 2028 C C . ASP A 1 282 ? -3.747 -23.736 -28.544 1.000 14.573 282 ASP AAA C 1
ATOM 2029 O O . ASP A 1 282 ? -4.118 -23.154 -29.548 1.000 17.698 282 ASP AAA O 1
ATOM 2034 N N . THR A 1 283 ? -4.404 -24.767 -28.028 1.000 11.950 283 THR AAA N 1
ATOM 2035 C CA . THR A 1 283 ? -5.515 -25.389 -28.770 1.000 10.627 283 THR AAA CA 1
ATOM 2036 C C . THR A 1 283 ? -6.838 -24.664 -28.479 1.000 9.793 283 THR AAA C 1
ATOM 2037 O O . THR A 1 283 ? -7.785 -24.895 -29.242 1.000 11.982 283 THR AAA O 1
ATOM 2041 N N . ALA A 1 284 ? -6.962 -23.862 -27.424 1.000 9.248 284 ALA AAA N 1
ATOM 2042 C CA . ALA A 1 284 ? -8.215 -23.123 -27.171 1.000 9.590 284 ALA AAA CA 1
ATOM 2043 C C . ALA A 1 284 ? -8.427 -22.133 -28.319 1.000 9.717 284 ALA AAA C 1
ATOM 2044 O O . ALA A 1 284 ? -7.507 -21.364 -28.670 1.000 13.660 284 ALA AAA O 1
ATOM 2046 N N . LEU A 1 285 ? -9.619 -22.163 -28.909 1.000 10.061 285 LEU AAA N 1
ATOM 2047 C CA . LEU A 1 285 ? -9.940 -21.289 -30.054 1.000 10.806 285 LEU AAA CA 1
ATOM 2048 C C . LEU A 1 285 ? -10.220 -19.844 -29.629 1.000 10.838 285 LEU AAA C 1
ATOM 2049 O O . LEU A 1 285 ? -10.425 -19.556 -28.442 1.000 10.165 285 LEU AAA O 1
ATOM 2054 N N A ASN A 1 286 ? -10.220 -18.992 -30.657 0.500 11.830 286 ASN AAA N 1
ATOM 2055 N N B ASN A 1 286 ? -10.205 -18.937 -30.599 0.500 11.555 286 ASN AAA N 1
ATOM 2056 C CA A ASN A 1 286 ? -10.282 -17.512 -30.601 0.500 12.603 286 ASN AAA CA 1
ATOM 2057 C CA B ASN A 1 286 ? -10.414 -17.490 -30.357 0.500 12.158 286 ASN AAA CA 1
ATOM 2058 C C A ASN A 1 286 ? -11.603 -17.029 -31.215 0.500 12.484 286 ASN AAA C 1
ATOM 2059 C C B ASN A 1 286 ? -11.616 -17.027 -31.184 0.500 12.478 286 ASN AAA C 1
ATOM 2060 O O A ASN A 1 286 ? -11.706 -15.825 -31.492 0.500 13.962 286 ASN AAA O 1
ATOM 2061 O O B ASN A 1 286 ? -11.639 -15.855 -31.587 0.500 13.770 286 ASN AAA O 1
ATOM 2070 N N . LYS A 1 287 ? -12.569 -17.929 -31.419 1.000 12.014 287 LYS AAA N 1
ATOM 2071 C CA . LYS A 1 287 ? -13.879 -17.597 -32.028 1.000 11.867 287 LYS AAA CA 1
ATOM 2072 C C . LYS A 1 287 ? -14.761 -16.946 -30.968 1.000 10.729 287 LYS AAA C 1
ATOM 2073 O O . LYS A 1 287 ? -14.858 -17.478 -29.843 1.000 10.900 287 LYS AAA O 1
ATOM 2079 N N . ASN A 1 288 ? -15.441 -15.861 -31.325 1.000 11.257 288 ASN AAA N 1
ATOM 2080 C CA . ASN A 1 288 ? -16.415 -15.239 -30.408 1.000 10.037 288 ASN AAA CA 1
ATOM 2081 C C . ASN A 1 288 ? -17.666 -16.118 -30.341 1.000 10.294 288 ASN AAA C 1
ATOM 2082 O O . ASN A 1 288 ? -18.447 -16.134 -31.306 1.000 12.371 288 ASN AAA O 1
ATOM 2087 N N . ILE A 1 289 ? -17.843 -16.820 -29.223 1.000 9.332 289 ILE AAA N 1
ATOM 2088 C CA . ILE A 1 289 ? -18.996 -17.724 -28.980 1.000 9.998 289 ILE AAA CA 1
ATOM 2089 C C . ILE A 1 289 ? -19.953 -17.079 -27.978 1.000 10.087 289 ILE AAA C 1
ATOM 2090 O O . ILE A 1 289 ? -20.874 -17.758 -27.496 1.000 10.587 289 ILE AAA O 1
ATOM 2095 N N . HIS A 1 290 ? -19.807 -15.779 -27.731 1.000 10.261 290 HIS AAA N 1
ATOM 2096 C CA . HIS A 1 290 ? -20.650 -15.059 -26.753 1.000 10.414 290 HIS AAA CA 1
ATOM 2097 C C . HIS A 1 290 ? -22.134 -15.208 -27.097 1.000 10.685 290 HIS AAA C 1
ATOM 2098 O O . HIS A 1 290 ? -22.920 -15.390 -26.162 1.000 11.876 290 HIS AAA O 1
ATOM 2105 N N . GLU A 1 291 ? -22.530 -15.074 -28.360 1.000 12.530 291 GLU AAA N 1
ATOM 2106 C CA . GLU A 1 291 ? -23.978 -14.961 -28.686 1.000 13.819 291 GLU AAA CA 1
ATOM 2107 C C . GLU A 1 291 ? -24.682 -16.219 -28.159 1.000 12.391 291 GLU AAA C 1
ATOM 2108 O O . GLU A 1 291 ? -25.672 -16.118 -27.394 1.000 13.340 291 GLU AAA O 1
ATOM 2114 N N . SER A 1 292 ? -24.187 -17.385 -28.533 1.000 11.037 292 SER AAA N 1
ATOM 2115 C CA . SER A 1 292 ? -24.851 -18.657 -28.179 1.000 11.416 292 SER AAA CA 1
ATOM 2116 C C . SER A 1 292 ? -24.681 -18.925 -26.680 1.000 10.491 292 SER AAA C 1
ATOM 2117 O O . SER A 1 292 ? -25.654 -19.308 -26.020 1.000 10.766 292 SER AAA O 1
ATOM 2120 N N . VAL A 1 293 ? -23.487 -18.728 -26.114 1.000 9.997 293 VAL AAA N 1
ATOM 2121 C CA . VAL A 1 293 ? -23.276 -19.076 -24.686 1.000 10.035 293 VAL AAA CA 1
ATOM 2122 C C . VAL A 1 293 ? -24.190 -18.189 -23.828 1.000 9.551 293 VAL AAA C 1
ATOM 2123 O O . VAL A 1 293 ? -24.855 -18.699 -22.912 1.000 10.706 293 VAL AAA O 1
ATOM 2127 N N A SER A 1 294 ? -24.219 -16.890 -24.102 0.500 10.661 294 SER AAA N 1
ATOM 2128 N N B SER A 1 294 ? -24.207 -16.884 -24.100 0.500 10.534 294 SER AAA N 1
ATOM 2129 C CA A SER A 1 294 ? -25.018 -15.926 -23.312 0.500 11.807 294 SER AAA CA 1
ATOM 2130 C CA B SER A 1 294 ? -25.026 -15.899 -23.349 0.500 11.644 294 SER AAA CA 1
ATOM 2131 C C A SER A 1 294 ? -26.513 -16.230 -23.477 0.500 11.471 294 SER AAA C 1
ATOM 2132 C C B SER A 1 294 ? -26.508 -16.257 -23.474 0.500 11.412 294 SER AAA C 1
ATOM 2133 O O A SER A 1 294 ? -27.242 -16.175 -22.464 0.500 11.901 294 SER AAA O 1
ATOM 2134 O O B SER A 1 294 ? -27.219 -16.235 -22.447 0.500 11.827 294 SER AAA O 1
ATOM 2139 N N . ALA A 1 295 ? -26.963 -16.597 -24.682 1.000 10.884 295 ALA AAA N 1
ATOM 2140 C CA . ALA A 1 295 ? -28.390 -16.927 -24.914 1.000 12.172 295 ALA AAA CA 1
ATOM 2141 C C . ALA A 1 295 ? -28.741 -18.158 -24.077 1.000 11.628 295 ALA AAA C 1
ATOM 2142 O O . ALA A 1 295 ? -29.812 -18.194 -23.471 1.000 12.677 295 ALA AAA O 1
ATOM 2144 N N . GLN A 1 296 ? -27.854 -19.152 -24.038 1.000 10.506 296 GLN AAA N 1
ATOM 2145 C CA . GLN A 1 296 ? -28.142 -20.405 -23.306 1.000 10.980 296 GLN AAA CA 1
ATOM 2146 C C . GLN A 1 296 ? -28.089 -20.141 -21.804 1.000 10.735 296 GLN AAA C 1
ATOM 2147 O O . GLN A 1 296 ? -28.917 -20.729 -21.079 1.000 12.430 296 GLN AAA O 1
ATOM 2153 N N . ILE A 1 297 ? -27.158 -19.317 -21.318 1.000 11.244 297 ILE AAA N 1
ATOM 2154 C CA . ILE A 1 297 ? -27.132 -19.012 -19.857 1.000 11.766 297 ILE AAA CA 1
ATOM 2155 C C . ILE A 1 297 ? -28.478 -18.376 -19.500 1.000 12.461 297 ILE AAA C 1
ATOM 2156 O O . ILE A 1 297 ? -29.103 -18.770 -18.506 1.000 13.022 297 ILE AAA O 1
ATOM 2161 N N . ARG A 1 298 ? -28.923 -17.416 -20.309 1.000 13.202 298 ARG AAA N 1
ATOM 2162 C CA . ARG A 1 298 ? -30.176 -16.688 -20.012 1.000 15.346 298 ARG AAA CA 1
ATOM 2163 C C . ARG A 1 298 ? -31.354 -17.672 -19.991 1.000 13.224 298 ARG AAA C 1
ATOM 2164 O O . ARG A 1 298 ? -32.184 -17.579 -19.089 1.000 15.942 298 ARG AAA O 1
ATOM 2172 N N . LYS A 1 299 ? -31.413 -18.604 -20.933 1.000 13.524 299 LYS AAA N 1
ATOM 2173 C CA . LYS A 1 299 ? -32.557 -19.530 -21.121 1.000 14.878 299 LYS AAA CA 1
ATOM 2174 C C . LYS A 1 299 ? -32.540 -20.678 -20.104 1.000 15.076 299 LYS AAA C 1
ATOM 2175 O O . LYS A 1 299 ? -33.609 -21.171 -19.761 1.000 16.757 299 LYS AAA O 1
ATOM 2181 N N . ASN A 1 300 ? -31.374 -21.135 -19.668 1.000 13.565 300 ASN AAA N 1
ATOM 2182 C CA . ASN A 1 300 ? -31.275 -22.376 -18.863 1.000 14.845 300 ASN AAA CA 1
ATOM 2183 C C . ASN A 1 300 ? -31.261 -22.080 -17.374 1.000 14.824 300 ASN AAA C 1
ATOM 2184 O O . ASN A 1 300 ? -31.466 -23.030 -16.603 1.000 17.772 300 ASN AAA O 1
ATOM 2189 N N . PHE A 1 301 ? -31.032 -20.829 -16.996 1.000 15.282 301 PHE AAA N 1
ATOM 2190 C CA . PHE A 1 301 ? -30.960 -20.445 -15.575 1.000 16.730 301 PHE AAA CA 1
ATOM 2191 C C . PHE A 1 301 ? -32.054 -19.432 -15.261 1.000 16.663 301 PHE AAA C 1
ATOM 2192 O O . PHE A 1 301 ? -32.662 -18.843 -16.177 1.000 17.117 301 PHE AAA O 1
ATOM 2200 N N . ALA A 1 302 ? -32.345 -19.283 -13.974 1.000 18.922 302 ALA AAA N 1
ATOM 2201 C CA . ALA A 1 302 ? -33.477 -18.464 -13.474 1.000 19.443 302 ALA AAA CA 1
ATOM 2202 C C . ALA A 1 302 ? -33.415 -17.056 -14.083 1.000 20.640 302 ALA AAA C 1
ATOM 2203 O O . ALA A 1 302 ? -34.455 -16.451 -14.422 1.000 19.292 302 ALA AAA O 1
#

B-factor: mean 19.91, std 10.86, range [8.07, 69.39]

Radius of gyration: 19.8 Å; Cα contacts (8 Å, |Δi|>4): 514; chains: 1; bounding box: 37×46×58 Å

Solvent-accessible surface area: 13743 Å² total; per-residue (Å²): 119,60,98,123,11,77,71,10,68,143,42,5,80,73,78,103,63,90,32,106,59,93,152,33,66,16,8,23,0,49,37,120,97,79,38,86,81,32,8,0,22,19,17,34,43,175,51,25,83,84,72,45,80,74,36,20,95,48,5,24,76,13,76,154,65,134,41,120,7,8,7,7,19,72,35,3,19,25,8,91,82,65,0,16,18,3,10,34,47,15,88,10,32,102,3,36,67,24,0,27,134,51,64,128,0,10,3,82,49,0,0,42,12,0,88,20,2,2,64,0,0,84,38,1,16,120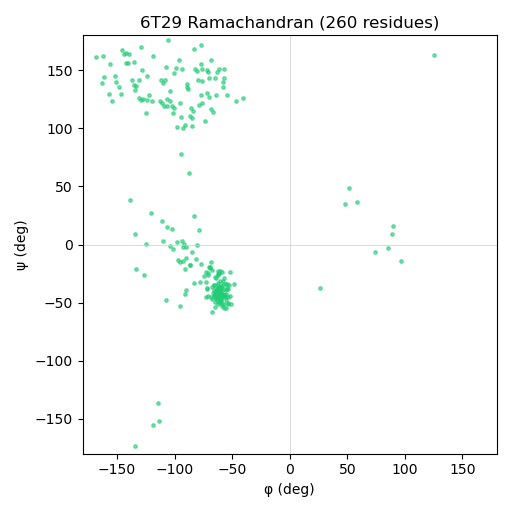,72,68,9,46,13,84,65,2,62,9,124,19,3,41,6,109,32,164,62,152,159,16,55,2,3,1,19,42,36,43,72,52,49,58,1,4,15,49,42,66,97,39,134,113,56,77,14,7,0,3,0,7,0,0,1,1,0,3,1,2,2,1,0,23,39,17,6,159,46,102,80,78,78,101,33,88,93,37,5,28,60,20,102,38,131,34,58,78,92,79,1,85,80,10,16,120,22,0,33,62,0,0,122,41,0,4,45,106,44,46,142,150,6,60,44,5,80,74,0,34,145,13,68,1,9,72,32,149,53,14,70,129,105,68,18,26,150,49,2,12,35,22,10,168,157,68,67,159

Nearest PDB structures (foldseek):
  6t29-assembly1_AAA  TM=1.004E+00  e=1.569E-52  Homo sapiens
  8bfs-assembly1_A  TM=9.981E-01  e=3.375E-50  Homo sapiens
  6t28-assembly1_AAA  TM=9.995E-01  e=8.489E-50  Homo sapiens
  6qp5-assembly1_A  TM=9.940E-01  e=2.904E-46  Homo sapiens
  4fg8-assembly1_A  TM=9.323E-01  e=2.086E-39  Homo sapiens

Sequence (274 aa):
WKKQAEDIKKIFEFKETLGTGAFSEVVVLAEEKATGKLFAVKCIPKKALKGKESSIENEIAVLRKIKHENIVALEDIYESPNHLYLVMQLVSGGELFDRIVEKGFYTEKDASTLIRQVLDAVYYLHRMGIVHRDLKPENLLYYSQDEESKIMISDFGLGYVAPEVLAQKPYSKAVDCWSIGVIAYILLCGYPPFYDENDSKLFEQILKAEYEFDSPYWDDISDSAKDFIRNLMEKDPNKKRYTCEQAARHPWIAGDTALNNKNIHESVSSAQIRKNFA

Foldseek 3Di:
DAAEDQDCVVFWDWDDWPDDDDQWTWTWIAGPVPRDIWTKIKHFVVVCVPCNVVLVVLLVVQQVDDDLAAWHQPHWYDHPTIIIRTTHDQPQFFDLVLLLVDPFDFLLNLLQQLLSVLSVLVVCVVSVFQQQDDDRSQWGWNHNDPPTHIHRNDGPSLLFALCVLVVHDDDSLRVLSSSLQRSVLSQFVAGQADDPDVVVSNVCRNVLPGDCDPDRNVPFFPQSVVLSCLSSDNDSVSRDHSVRSCPRCSNVNDRTDRDGSSVRSSVSNVVRDD

Secondary structure (P-SEA, 3-state):
cbbbbccccccccccccccccccbbbbbccccccccccbbbbbccccccccaaaaaaaaaaaccccccccccccbbbbccccccccccccccccaaaaaaacccccaaaaaaaaaaaaaaaaaaaaacccccccccccccccccccccccccccccccccccccccccccccaaaaaaaaaaaaaaaccccccccccaaaaaaaaaaccccccccccccccaaaaaaaaaaacccccccccaaaaaacccccccccccccaaaaaaaaaaaacc